Protein AF-A0A945KG79-F1 (afdb_monomer_lite)

Secondary structure (DSSP, 8-state):
----PPP-------------------S-B----S-SEE-TT---SBSBSSPPB-SSSS-SEEEESS-SSSSS-EEEESSTT---B-PBP-TT-GGGEETTEE--TTEEEEEEEEE-----TT-S-EEEEEEETTTEEEEEEEE-TT-SS-EEE-TTTS--EE-TT--TTS-EEEEEEEEE-SSS-EEEEE-

Foldseek 3Di:
DDDDDDDDDDPPPPPPPPPPDPDDDDQWDDDAADDWFQQFPDDDTDQFPDGKDQPPVSRQWIFDPPCQDPRHTDIDGPHPPGDIDTGGQCVVPVVQDDPRDGQDAQDKDKDKDKAAQAPDPPSFWDADFPADDVPGTQKGFARHGRDQFGFMDRPPPDDTDGDPPHGRNDIDMKMWMWHRHPPDIDIDIDD

pLDDT: mean 87.47, std 13.75, range [40.84, 98.12]

Sequence (191 aa):
MKNLTLPLTLLVLVGLTAPMSAQYSTLAAETFEYTAGPLGDHAGGTGWSSDWWSGVTLDDAVVASPGLDMVGNKATTNLEHVGSYRTLDTSAFPGLTVNDKYGKDNTTIWIAFDCVRESISDDFYGGLSLFEQWGGERLFIGSPYGQDWWGVDLSFVLTPTWVPNTDCGLQARLVVRIDFLPGDDRVRMWV

Radius of gyration: 23.44 Å; chains: 1; bounding box: 38×70×86 Å

Structure (mmCIF, N/CA/C/O backbone):
data_AF-A0A945KG79-F1
#
_entry.id   AF-A0A945KG79-F1
#
loop_
_atom_site.group_PDB
_atom_site.id
_atom_site.type_symbol
_atom_site.label_atom_id
_atom_site.label_alt_id
_atom_site.label_comp_id
_atom_site.label_asym_id
_atom_site.label_entity_id
_atom_site.label_seq_id
_atom_site.pdbx_PDB_ins_code
_atom_site.Cartn_x
_atom_site.Cartn_y
_atom_site.Cartn_z
_atom_site.occupancy
_atom_site.B_iso_or_equiv
_atom_site.auth_seq_id
_atom_site.auth_comp_id
_atom_site.auth_asym_id
_atom_site.auth_atom_id
_atom_site.pdbx_PDB_model_num
ATOM 1 N N . MET A 1 1 ? -6.555 -52.421 67.016 1.00 45.25 1 MET A N 1
ATOM 2 C CA . MET A 1 1 ? -6.911 -52.218 65.595 1.00 45.25 1 MET A CA 1
ATOM 3 C C . MET A 1 1 ? -6.610 -50.762 65.267 1.00 45.25 1 MET A C 1
ATOM 5 O O . MET A 1 1 ? -7.021 -49.905 66.034 1.00 45.25 1 MET A O 1
ATOM 9 N N . LYS A 1 2 ? -5.748 -50.501 64.274 1.00 40.84 2 LYS A N 1
ATOM 10 C CA . LYS A 1 2 ? -5.183 -49.172 63.973 1.00 40.84 2 LYS A CA 1
ATOM 11 C C . LYS A 1 2 ? -6.150 -48.391 63.073 1.00 40.84 2 LYS A C 1
ATOM 13 O O . LYS A 1 2 ? -6.525 -48.905 62.025 1.00 40.84 2 LYS A O 1
ATOM 18 N N . ASN A 1 3 ? -6.521 -47.176 63.477 1.00 47.59 3 ASN A N 1
ATOM 19 C CA . ASN A 1 3 ? -7.329 -46.264 62.667 1.00 47.59 3 ASN A CA 1
ATOM 20 C C . ASN A 1 3 ? -6.444 -45.643 61.580 1.00 47.59 3 ASN A C 1
ATOM 22 O O . ASN A 1 3 ? -5.450 -44.988 61.889 1.00 47.59 3 ASN A O 1
ATOM 26 N N . LEU A 1 4 ? -6.792 -45.899 60.321 1.00 49.00 4 LEU A N 1
ATOM 27 C CA . LEU A 1 4 ? -6.103 -45.381 59.146 1.00 49.00 4 LEU A CA 1
ATOM 28 C C . LEU A 1 4 ? -6.720 -44.021 58.780 1.00 49.00 4 LEU A C 1
ATOM 30 O O . LEU A 1 4 ? -7.870 -43.954 58.355 1.00 49.00 4 LEU A O 1
ATOM 34 N N . THR A 1 5 ? -5.978 -42.936 58.971 1.00 52.09 5 THR A N 1
ATOM 35 C CA . THR A 1 5 ? -6.326 -41.600 58.473 1.00 52.09 5 THR A CA 1
ATOM 36 C C . THR A 1 5 ? -5.924 -41.489 57.000 1.00 52.09 5 THR A C 1
ATOM 38 O O . THR A 1 5 ? -4.742 -41.578 56.673 1.00 52.09 5 THR A O 1
ATOM 41 N N . LEU A 1 6 ? -6.897 -41.308 56.099 1.00 45.88 6 LEU A N 1
ATOM 42 C CA . LEU A 1 6 ? -6.631 -40.961 54.698 1.00 45.88 6 LEU A CA 1
ATOM 43 C C . LEU A 1 6 ? -6.294 -39.463 54.580 1.00 45.88 6 LEU A C 1
ATOM 45 O O . LEU A 1 6 ? -7.074 -38.642 55.067 1.00 45.88 6 LEU A O 1
ATOM 49 N N . PRO A 1 7 ? -5.199 -39.073 53.904 1.00 59.09 7 PRO A N 1
ATOM 50 C CA . PRO A 1 7 ? -4.985 -37.687 53.518 1.00 59.09 7 PRO A CA 1
ATOM 51 C C . PRO A 1 7 ? -5.831 -37.343 52.282 1.00 59.09 7 PRO A C 1
ATOM 53 O O . PRO A 1 7 ? -5.828 -38.063 51.284 1.00 59.09 7 PRO A O 1
ATOM 56 N N . LEU A 1 8 ? -6.557 -36.227 52.361 1.00 52.78 8 LEU A N 1
ATOM 57 C CA . LEU A 1 8 ? -7.311 -35.635 51.260 1.00 52.78 8 LEU A CA 1
ATOM 58 C C . LEU A 1 8 ? -6.329 -34.896 50.338 1.00 52.78 8 LEU A C 1
ATOM 60 O O . LEU A 1 8 ? -5.866 -33.802 50.659 1.00 52.78 8 LEU A O 1
ATOM 64 N N . THR A 1 9 ? -5.964 -35.505 49.214 1.00 60.78 9 THR A N 1
ATOM 65 C CA . THR A 1 9 ? -5.105 -34.883 48.201 1.00 60.78 9 THR A CA 1
ATOM 66 C C . THR A 1 9 ? -5.902 -33.830 47.431 1.00 60.78 9 THR A C 1
ATOM 68 O O . THR A 1 9 ? -6.826 -34.151 46.686 1.00 60.78 9 THR A O 1
ATOM 71 N N . LEU A 1 10 ? -5.546 -32.558 47.616 1.00 56.38 10 LEU A N 1
ATOM 72 C CA . LEU A 1 10 ? -6.079 -31.432 46.853 1.00 56.38 10 LEU A CA 1
ATOM 73 C C . LEU A 1 10 ? -5.502 -31.484 45.428 1.00 56.38 10 LEU A C 1
ATOM 75 O O . LEU A 1 10 ? -4.323 -31.202 45.216 1.00 56.38 10 LEU A O 1
ATOM 79 N N . LEU A 1 11 ? -6.320 -31.879 44.452 1.00 57.78 11 LEU A N 1
ATOM 80 C CA . LEU A 1 11 ? -5.954 -31.855 43.037 1.00 57.78 11 LEU A CA 1
ATOM 81 C C . LEU A 1 11 ? -6.007 -30.396 42.551 1.00 57.78 11 LEU A C 1
ATOM 83 O O . LEU A 1 11 ? -7.084 -29.845 42.331 1.00 57.78 11 LEU A O 1
ATOM 87 N N . VAL A 1 12 ? -4.849 -29.746 42.421 1.00 60.03 12 VAL A N 1
ATOM 88 C CA . VAL A 1 12 ? -4.750 -28.428 41.782 1.00 60.03 12 VAL A CA 1
ATOM 89 C C . VAL A 1 12 ? -4.996 -28.624 40.287 1.00 60.03 12 VAL A C 1
ATOM 91 O O . VAL A 1 12 ? -4.126 -29.105 39.563 1.00 60.03 12 VAL A O 1
ATOM 94 N N . LEU A 1 13 ? -6.197 -28.272 39.824 1.00 56.94 13 LEU A N 1
ATOM 95 C CA . LEU A 1 13 ? -6.486 -28.111 38.402 1.00 56.94 13 LEU A CA 1
ATOM 96 C C . LEU A 1 13 ? -5.713 -26.874 37.920 1.00 56.94 13 LEU A C 1
ATOM 98 O O . LEU A 1 13 ? -6.195 -25.746 38.010 1.00 56.94 13 LEU A O 1
ATOM 102 N N . VAL A 1 14 ? -4.487 -27.069 37.436 1.00 61.34 14 VAL A N 1
ATOM 103 C CA . VAL A 1 14 ? -3.828 -26.063 36.601 1.00 61.34 14 VAL A CA 1
ATOM 104 C C . VAL A 1 14 ? -4.597 -26.067 35.287 1.00 61.34 14 VAL A C 1
ATOM 106 O O . VAL A 1 14 ? -4.360 -26.899 34.414 1.00 61.34 14 VAL A O 1
ATOM 109 N N . GLY A 1 15 ? -5.604 -25.198 35.193 1.00 55.44 15 GLY A N 1
ATOM 110 C CA . GLY A 1 15 ? -6.301 -24.937 33.947 1.00 55.44 15 GLY A CA 1
ATOM 111 C C . GLY A 1 15 ? -5.274 -24.472 32.925 1.00 55.44 15 GLY A C 1
ATOM 112 O O . GLY A 1 15 ? -4.778 -23.353 33.009 1.00 55.44 15 GLY A O 1
ATOM 113 N N . LEU A 1 16 ? -4.933 -25.352 31.987 1.00 55.16 16 LEU A N 1
ATOM 114 C CA . LEU A 1 16 ? -4.232 -25.006 30.761 1.00 55.16 16 LEU A CA 1
ATOM 115 C C . LEU A 1 16 ? -5.157 -24.069 29.977 1.00 55.16 16 LEU A C 1
ATOM 117 O O . LEU A 1 16 ? -5.934 -24.514 29.136 1.00 55.16 16 LEU A O 1
ATOM 121 N N . THR A 1 17 ? -5.129 -22.769 30.277 1.00 59.56 17 THR A N 1
ATOM 122 C CA . THR A 1 17 ? -5.672 -21.776 29.355 1.00 59.56 17 THR A CA 1
ATOM 123 C C . THR A 1 17 ? -4.760 -21.814 28.145 1.00 59.56 17 THR A C 1
ATOM 125 O O . THR A 1 17 ? -3.664 -21.251 28.168 1.00 59.56 17 THR A O 1
ATOM 128 N N . ALA A 1 18 ? -5.174 -22.560 27.119 1.00 59.09 18 ALA A N 1
ATOM 129 C CA . ALA A 1 18 ? -4.536 -22.497 25.818 1.00 59.09 18 ALA A CA 1
ATOM 130 C C . ALA A 1 18 ? -4.429 -21.011 25.446 1.00 59.09 18 ALA A C 1
ATOM 132 O O . ALA A 1 18 ? -5.425 -20.293 25.593 1.00 59.09 18 ALA A O 1
ATOM 133 N N . PRO A 1 19 ? -3.246 -20.519 25.041 1.00 58.28 19 PRO A N 1
ATOM 134 C CA . PRO A 1 19 ? -3.143 -19.153 24.573 1.00 58.28 19 PRO A CA 1
ATOM 135 C C . PRO A 1 19 ? -4.130 -19.020 23.419 1.00 58.28 19 PRO A C 1
ATOM 137 O O . PRO A 1 19 ? -4.042 -19.748 22.429 1.00 58.28 19 PRO A O 1
ATOM 140 N N . MET A 1 20 ? -5.117 -18.142 23.585 1.00 57.81 20 MET A N 1
ATOM 141 C CA . MET A 1 20 ? -5.992 -17.751 22.496 1.00 57.81 20 MET A CA 1
ATOM 142 C C . MET A 1 20 ? -5.071 -17.151 21.437 1.00 57.81 20 MET A C 1
ATOM 144 O O . MET A 1 20 ? -4.549 -16.051 21.617 1.00 57.81 20 MET A O 1
ATOM 148 N N . SER A 1 21 ? -4.777 -17.924 20.390 1.00 62.16 21 SER A N 1
ATOM 149 C CA . SER A 1 21 ? -4.050 -17.404 19.241 1.00 62.16 21 SER A CA 1
ATOM 150 C C . SER A 1 21 ? -4.869 -16.235 18.715 1.00 62.16 21 SER A C 1
ATOM 152 O O . SER A 1 21 ? -6.082 -16.367 18.529 1.00 62.16 21 SER A O 1
ATOM 154 N N . ALA A 1 22 ? 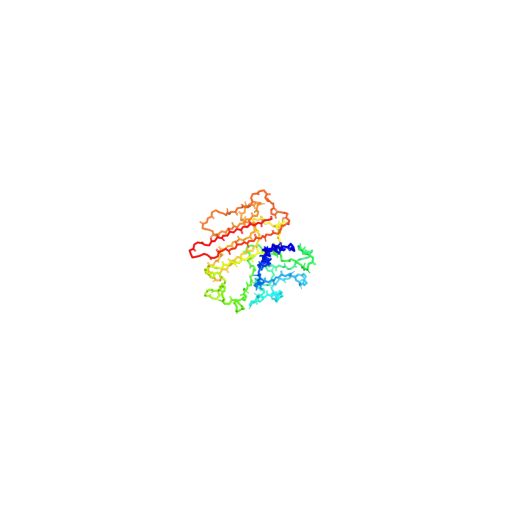-4.238 -15.074 18.568 1.00 63.66 22 ALA A N 1
ATOM 155 C CA . ALA A 1 22 ? -4.899 -13.927 17.979 1.00 63.66 22 ALA A CA 1
ATOM 156 C C . ALA A 1 22 ? -5.340 -14.325 16.565 1.00 63.66 22 ALA A C 1
ATOM 158 O O . ALA A 1 22 ? -4.507 -14.548 15.688 1.00 63.66 22 ALA A O 1
ATOM 159 N N . GLN A 1 23 ? -6.649 -14.465 16.363 1.00 78.81 23 GLN A N 1
ATOM 160 C CA . GLN A 1 23 ? -7.198 -14.688 15.036 1.00 78.81 23 GLN A CA 1
ATOM 161 C C . GLN A 1 23 ? -7.120 -13.366 14.281 1.00 78.81 23 GLN A C 1
ATOM 163 O O . GLN A 1 23 ? -7.719 -12.373 14.690 1.00 78.81 23 GLN A O 1
ATOM 168 N N . TYR A 1 24 ? -6.358 -13.355 13.195 1.00 85.00 24 TYR A N 1
ATOM 169 C CA . TYR A 1 24 ? -6.380 -12.278 12.217 1.00 85.00 24 TYR A CA 1
ATOM 170 C C . TYR A 1 24 ? -7.153 -12.747 10.986 1.00 85.00 24 TYR A C 1
ATOM 172 O O . TYR A 1 24 ? -7.197 -13.936 10.672 1.00 85.00 24 TYR A O 1
ATOM 180 N N . SER A 1 25 ? -7.791 -11.804 10.304 1.00 91.75 25 SER A N 1
ATOM 181 C CA . SER A 1 25 ? -8.417 -12.029 9.003 1.00 91.75 25 SER A CA 1
ATOM 182 C C . SER A 1 25 ? -7.708 -11.161 7.978 1.00 91.75 25 SER A C 1
ATOM 184 O O . SER A 1 25 ? -7.452 -9.986 8.236 1.00 91.75 25 SER A O 1
ATOM 186 N N . THR A 1 26 ? -7.373 -11.742 6.830 1.00 95.31 26 THR A N 1
ATOM 187 C CA . THR A 1 26 ? -6.789 -10.996 5.716 1.00 95.31 26 THR A CA 1
ATOM 188 C C . THR A 1 26 ? -7.877 -10.144 5.078 1.00 95.31 26 THR A C 1
ATOM 190 O O . THR A 1 26 ? -8.853 -10.687 4.567 1.00 95.31 26 THR A O 1
ATOM 193 N N . LEU A 1 27 ? -7.707 -8.820 5.121 1.00 96.50 27 LEU A N 1
ATOM 194 C CA . LEU A 1 27 ? -8.627 -7.886 4.465 1.00 96.50 27 LEU A CA 1
ATOM 195 C C . LEU A 1 27 ? -8.425 -7.911 2.956 1.00 96.50 27 LEU A C 1
ATOM 197 O O . LEU A 1 27 ? -9.385 -8.036 2.206 1.00 96.50 27 LEU A O 1
ATOM 201 N N . ALA A 1 28 ? -7.163 -7.833 2.537 1.00 97.19 28 ALA A N 1
ATOM 202 C CA . ALA A 1 28 ? -6.764 -7.937 1.151 1.00 97.19 28 ALA A CA 1
ATOM 203 C C . ALA A 1 28 ? -5.323 -8.440 1.024 1.00 97.19 28 ALA A C 1
ATOM 205 O O . ALA A 1 28 ? -4.532 -8.339 1.965 1.00 97.19 28 ALA A O 1
ATOM 206 N N . ALA A 1 29 ? -4.996 -8.987 -0.141 1.00 97.06 29 ALA A N 1
ATOM 207 C CA . ALA A 1 29 ? -3.669 -9.484 -0.477 1.00 97.06 29 ALA A CA 1
ATOM 208 C C . ALA A 1 29 ? -3.405 -9.319 -1.974 1.00 97.06 29 ALA A C 1
ATOM 210 O O . ALA A 1 29 ? -4.330 -9.379 -2.784 1.00 97.06 29 ALA A O 1
ATOM 211 N N . GLU A 1 30 ? -2.141 -9.12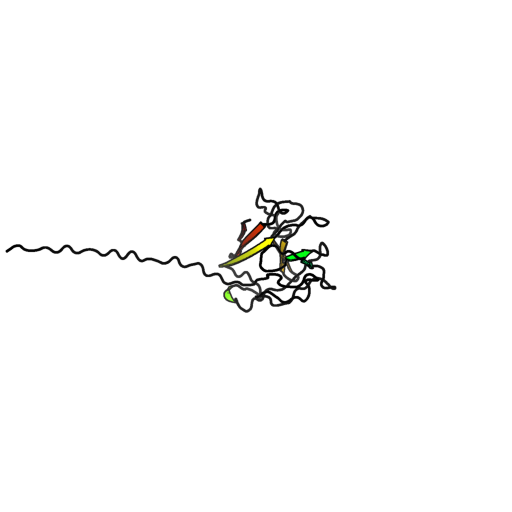3 -2.328 1.00 97.19 30 GLU A N 1
ATOM 212 C CA . GLU A 1 30 ? -1.650 -9.076 -3.701 1.00 97.19 30 GLU A CA 1
ATOM 213 C C . GLU A 1 30 ? -0.252 -9.655 -3.746 1.00 97.19 30 GLU A C 1
ATOM 215 O O . GLU A 1 30 ? 0.591 -9.328 -2.912 1.00 97.19 30 GLU A O 1
ATOM 220 N N . THR A 1 31 ? -0.057 -10.527 -4.719 1.00 95.81 31 THR A N 1
ATOM 221 C CA . THR A 1 31 ? 1.160 -11.306 -4.932 1.00 95.81 31 THR A CA 1
ATOM 222 C C . THR A 1 31 ? 1.790 -10.990 -6.283 1.00 95.81 31 THR A C 1
ATOM 224 O O . THR A 1 31 ? 2.889 -11.447 -6.561 1.00 95.81 31 THR A O 1
ATOM 227 N N . PHE A 1 32 ? 1.119 -10.196 -7.126 1.00 97.25 32 PHE A N 1
ATOM 228 C CA . PHE A 1 32 ? 1.538 -9.843 -8.479 1.00 97.25 32 PHE A CA 1
ATOM 229 C C . PHE A 1 32 ? 1.869 -11.076 -9.330 1.00 97.25 32 PHE A C 1
ATOM 231 O O . PHE A 1 32 ? 2.842 -11.093 -10.084 1.00 97.25 32 PHE A O 1
ATOM 238 N N . GLU A 1 33 ? 1.047 -12.124 -9.231 1.00 96.81 33 GLU A N 1
ATOM 239 C CA . GLU A 1 33 ? 1.120 -13.339 -10.058 1.00 96.81 33 GLU A CA 1
ATOM 240 C C . GLU A 1 33 ? 0.607 -13.083 -11.491 1.00 96.81 33 GLU A C 1
ATOM 242 O O . GLU A 1 33 ? -0.266 -13.772 -12.020 1.00 96.81 33 GLU A O 1
ATOM 247 N N . TYR A 1 34 ? 1.164 -12.057 -12.130 1.00 96.69 34 TYR A N 1
ATOM 248 C CA . TYR A 1 34 ? 0.893 -11.655 -13.505 1.00 96.69 34 TYR A CA 1
ATOM 249 C C . TYR A 1 34 ? 2.143 -11.837 -14.364 1.00 96.69 34 TYR A C 1
ATOM 251 O O . TYR A 1 34 ? 3.263 -11.945 -13.862 1.00 96.69 34 TYR A O 1
ATOM 259 N N . THR A 1 35 ? 1.969 -11.830 -15.684 1.00 95.88 35 THR A N 1
ATOM 260 C CA . THR A 1 35 ? 3.113 -11.700 -16.600 1.00 95.88 35 THR A CA 1
ATOM 261 C C . THR A 1 35 ? 3.700 -10.291 -16.484 1.00 95.88 35 THR A C 1
ATOM 263 O O . THR A 1 35 ? 2.966 -9.346 -16.215 1.00 95.88 35 THR A O 1
ATOM 266 N N . ALA A 1 36 ? 5.012 -10.142 -16.685 1.00 97.00 36 ALA A N 1
ATOM 267 C CA . ALA A 1 36 ? 5.645 -8.825 -16.704 1.00 97.00 36 ALA A CA 1
ATOM 268 C C . ALA A 1 36 ? 5.061 -7.936 -17.821 1.00 97.00 36 ALA A C 1
ATOM 270 O O . ALA A 1 36 ? 4.839 -8.413 -18.937 1.00 97.00 36 ALA A O 1
ATOM 271 N N . GLY A 1 37 ? 4.831 -6.656 -17.526 1.00 97.50 37 GLY A N 1
ATOM 272 C CA . GLY A 1 37 ? 4.122 -5.726 -18.411 1.00 97.50 37 GLY A CA 1
ATOM 273 C C . GLY A 1 37 ? 3.344 -4.653 -17.639 1.00 97.50 37 GLY A C 1
ATOM 274 O O . GLY A 1 37 ? 3.568 -4.505 -16.440 1.00 97.50 37 GLY A O 1
ATOM 275 N N . PRO A 1 38 ? 2.451 -3.895 -18.299 1.00 97.88 38 PRO A N 1
ATOM 276 C CA . PRO A 1 38 ? 1.589 -2.903 -17.645 1.00 97.88 38 PRO A CA 1
ATOM 277 C C . PRO A 1 38 ? 0.809 -3.492 -16.464 1.00 97.88 38 PRO A C 1
ATOM 279 O O . PRO A 1 38 ? 0.329 -4.619 -16.554 1.00 97.88 38 PRO A O 1
ATOM 282 N N . LEU A 1 39 ? 0.690 -2.750 -15.357 1.00 98.12 39 LEU A N 1
ATOM 283 C CA . LEU A 1 39 ? -0.065 -3.201 -14.180 1.00 98.12 39 LEU A CA 1
ATOM 284 C C . LEU A 1 39 ? -1.577 -2.965 -14.317 1.00 98.12 39 LEU A C 1
ATOM 286 O O . LEU A 1 39 ? -2.358 -3.672 -13.684 1.00 98.12 39 LEU A O 1
ATOM 290 N N . GLY A 1 40 ? -2.003 -1.970 -15.098 1.00 98.06 40 GLY A N 1
ATOM 291 C CA . GLY A 1 40 ? -3.416 -1.611 -15.199 1.00 98.06 40 GLY A CA 1
ATOM 292 C C . GLY A 1 40 ? -4.289 -2.742 -15.754 1.00 98.06 40 GLY A C 1
ATOM 293 O O . GLY A 1 40 ? -3.815 -3.605 -16.490 1.00 98.06 40 GLY A O 1
ATOM 294 N N . ASP A 1 41 ? -5.564 -2.736 -15.363 1.00 97.25 41 ASP A N 1
ATOM 295 C CA . ASP A 1 41 ? -6.586 -3.756 -15.660 1.00 97.25 41 ASP A CA 1
ATOM 296 C C . ASP A 1 41 ? -6.311 -5.158 -15.073 1.00 97.25 41 ASP A C 1
ATOM 298 O O . ASP A 1 41 ? -7.089 -6.093 -15.273 1.00 97.25 41 ASP A O 1
ATOM 302 N N . HIS A 1 42 ? -5.237 -5.341 -14.298 1.00 98.12 42 HIS A N 1
ATOM 303 C CA . HIS A 1 42 ? -5.025 -6.584 -13.562 1.00 98.12 42 HIS A CA 1
ATOM 304 C C . HIS A 1 42 ? -5.867 -6.639 -12.275 1.00 98.12 42 HIS A C 1
ATOM 306 O O . HIS A 1 42 ? -5.889 -5.700 -11.477 1.00 98.12 42 HIS A O 1
ATOM 312 N N . ALA A 1 43 ? -6.528 -7.784 -12.069 1.00 96.69 43 ALA A N 1
ATOM 313 C CA . ALA A 1 43 ? -7.548 -8.016 -11.036 1.00 96.69 43 ALA A CA 1
ATOM 314 C C . ALA A 1 43 ? -7.227 -9.193 -10.089 1.00 96.69 43 ALA A C 1
ATOM 316 O O . ALA A 1 43 ? -8.123 -9.815 -9.519 1.00 96.69 43 ALA A O 1
ATOM 317 N N . GLY A 1 44 ? -5.961 -9.591 -9.994 1.00 95.62 44 GLY A N 1
ATOM 318 C CA . GLY A 1 44 ? -5.530 -10.677 -9.114 1.00 95.62 44 GLY A CA 1
ATOM 319 C C . GLY A 1 44 ? -5.499 -10.283 -7.636 1.00 95.62 44 GLY A C 1
ATOM 320 O O . GLY A 1 44 ? -5.962 -9.219 -7.216 1.00 95.62 44 GLY A O 1
ATOM 321 N N . GLY A 1 45 ? -4.965 -11.189 -6.819 1.00 95.88 45 GLY A N 1
ATOM 322 C CA . GLY A 1 45 ? -5.059 -11.075 -5.370 1.00 95.88 45 GLY A CA 1
ATOM 323 C C . GLY A 1 45 ? -6.489 -11.288 -4.854 1.00 95.88 45 GLY A C 1
ATOM 324 O O . GLY A 1 45 ? -7.331 -11.907 -5.504 1.00 95.88 45 GLY A O 1
ATOM 325 N N . THR A 1 46 ? -6.762 -10.810 -3.641 1.00 97.44 46 THR A N 1
ATOM 326 C CA . THR A 1 46 ? -8.070 -10.946 -2.972 1.00 97.44 46 THR A CA 1
ATOM 327 C C . THR A 1 46 ? -8.392 -9.703 -2.157 1.00 97.44 46 THR A C 1
ATOM 329 O O . THR A 1 46 ? -7.464 -9.083 -1.644 1.00 97.44 46 THR A O 1
ATOM 332 N N . GLY A 1 47 ? -9.678 -9.400 -1.945 1.00 96.94 47 GLY A N 1
ATOM 333 C CA . GLY A 1 47 ? -10.111 -8.303 -1.065 1.00 96.94 47 GLY A CA 1
ATOM 334 C C . GLY A 1 47 ? -10.103 -6.919 -1.719 1.00 96.94 47 GLY A C 1
ATOM 335 O O . GLY A 1 47 ? -10.013 -5.905 -1.028 1.00 96.94 47 GLY A O 1
ATOM 336 N N . TRP A 1 48 ? -10.188 -6.876 -3.048 1.00 97.06 48 TRP A N 1
ATOM 337 C CA . TRP A 1 48 ? -10.221 -5.656 -3.853 1.00 97.06 48 TRP A CA 1
ATOM 338 C C . TRP A 1 48 ? -11.587 -5.512 -4.520 1.00 97.06 48 TRP A C 1
ATOM 340 O O . TRP A 1 48 ? -12.184 -6.503 -4.937 1.00 97.06 48 TRP A O 1
ATOM 350 N N . SER A 1 49 ? -12.085 -4.282 -4.603 1.00 95.56 49 SER A N 1
ATOM 351 C CA . SER A 1 49 ? -13.363 -3.947 -5.245 1.00 95.56 49 SER A CA 1
ATOM 352 C C . SER A 1 49 ? -13.194 -3.412 -6.668 1.00 95.56 49 SER A C 1
ATOM 354 O O . SER A 1 49 ? -14.185 -3.196 -7.366 1.00 95.56 49 SER A O 1
ATOM 356 N N . SER A 1 50 ? -11.950 -3.207 -7.103 1.00 94.81 50 SER A N 1
ATOM 357 C CA . SER A 1 50 ? -11.597 -2.757 -8.444 1.00 94.81 50 SER A CA 1
ATOM 358 C C . SER A 1 50 ? -10.294 -3.396 -8.913 1.00 94.81 50 SER A C 1
ATOM 360 O O . SER A 1 50 ? -9.432 -3.742 -8.100 1.00 94.81 50 SER A O 1
ATOM 362 N N . ASP A 1 51 ? -10.127 -3.437 -10.229 1.00 97.12 51 ASP A N 1
ATOM 363 C CA . ASP A 1 51 ? -8.850 -3.719 -10.878 1.00 97.12 51 ASP A CA 1
ATOM 364 C C . ASP A 1 51 ? -7.855 -2.580 -10.593 1.00 97.12 51 ASP A C 1
ATOM 366 O O . ASP A 1 51 ? -8.221 -1.508 -10.082 1.00 97.12 51 ASP A O 1
ATOM 370 N N . TRP A 1 52 ? -6.583 -2.807 -10.918 1.00 97.69 52 TRP A N 1
ATOM 371 C CA . TRP A 1 52 ? -5.572 -1.758 -10.878 1.00 97.69 52 TRP A CA 1
ATOM 372 C C . TRP A 1 52 ? -5.854 -0.673 -11.919 1.00 97.69 52 TRP A C 1
ATOM 374 O O . TRP A 1 52 ? -5.934 -0.935 -13.117 1.00 97.69 52 TRP A O 1
ATOM 384 N N . TRP A 1 53 ? -5.914 0.572 -11.460 1.00 96.50 53 TRP A N 1
ATOM 385 C CA . TRP A 1 53 ? -5.755 1.744 -12.306 1.00 96.50 53 TRP A CA 1
ATOM 386 C C . TRP A 1 53 ? -4.290 2.179 -12.296 1.00 96.50 53 TRP A C 1
ATOM 388 O O . TRP A 1 53 ? -3.687 2.314 -11.230 1.00 96.50 53 TRP A O 1
ATOM 398 N N . SER A 1 54 ? -3.729 2.409 -13.480 1.00 96.75 54 SER A N 1
ATOM 399 C CA . SER A 1 54 ? -2.302 2.676 -13.686 1.00 96.75 54 SER A CA 1
ATOM 400 C C . SER A 1 54 ? -2.126 3.705 -14.808 1.00 96.75 54 SER A C 1
ATOM 402 O O . SER A 1 54 ? -1.510 3.444 -15.836 1.00 96.75 54 SER A O 1
ATOM 404 N N . GLY A 1 55 ? -2.777 4.859 -14.665 1.00 94.62 55 GLY A N 1
ATOM 405 C CA . GLY A 1 55 ? -2.773 5.897 -15.695 1.00 94.62 55 GLY A CA 1
ATOM 406 C C . GLY A 1 55 ? -3.703 5.627 -16.874 1.00 94.62 55 GLY A C 1
ATOM 407 O O . GLY A 1 55 ? -4.441 4.644 -16.930 1.00 94.62 55 GLY A O 1
ATOM 408 N N . VAL A 1 56 ? -3.682 6.545 -17.844 1.00 94.25 56 VAL A N 1
ATOM 409 C CA . VAL A 1 56 ? -4.535 6.481 -19.050 1.00 94.25 56 VAL A CA 1
ATOM 410 C C . VAL A 1 56 ? -4.104 5.351 -19.987 1.00 94.25 56 VAL A C 1
ATOM 412 O O . VAL A 1 56 ? -4.941 4.754 -20.660 1.00 94.25 56 VAL A O 1
ATOM 415 N N . THR A 1 57 ? -2.804 5.070 -20.037 1.00 95.44 57 THR A N 1
ATOM 416 C CA . THR A 1 57 ? -2.187 4.020 -20.860 1.00 95.44 57 THR A CA 1
ATOM 417 C C . THR A 1 57 ? -1.994 2.705 -20.110 1.00 95.44 57 THR A C 1
ATOM 419 O O . THR A 1 57 ? -1.513 1.746 -20.709 1.00 95.44 57 THR A O 1
ATOM 422 N N . LEU A 1 58 ? -2.443 2.638 -18.848 1.00 96.62 58 LEU A N 1
ATOM 423 C CA . LEU A 1 58 ? -2.400 1.462 -17.969 1.00 96.62 58 LEU A CA 1
ATOM 424 C C . LEU A 1 58 ? -0.988 1.038 -17.526 1.00 96.62 58 LEU A C 1
ATOM 426 O O . LEU A 1 58 ? -0.827 0.003 -16.875 1.00 96.62 58 LEU A O 1
ATOM 430 N N . ASP A 1 59 ? 0.033 1.833 -17.833 1.00 96.56 59 ASP A N 1
ATOM 431 C CA . ASP A 1 59 ? 1.440 1.523 -17.614 1.00 96.56 59 ASP A CA 1
ATOM 432 C C . ASP A 1 59 ? 2.176 2.546 -16.740 1.00 96.56 59 ASP A C 1
ATOM 434 O O . ASP A 1 59 ? 3.397 2.559 -16.772 1.00 96.56 59 ASP A O 1
ATOM 438 N N . ASP A 1 60 ? 1.498 3.366 -15.931 1.00 95.31 60 ASP A N 1
ATOM 439 C CA . ASP A 1 60 ? 2.176 4.228 -14.942 1.00 95.31 60 ASP A CA 1
ATOM 440 C C . ASP A 1 60 ? 3.024 3.383 -13.963 1.00 95.31 60 ASP A C 1
ATOM 442 O O . ASP A 1 60 ? 4.188 3.688 -13.683 1.00 95.31 60 ASP A O 1
ATOM 446 N N . ALA A 1 61 ? 2.463 2.259 -13.510 1.00 95.06 61 ALA A N 1
ATOM 447 C CA . ALA A 1 61 ? 3.162 1.144 -12.886 1.00 95.06 61 ALA A CA 1
ATOM 448 C C . ALA A 1 61 ? 3.164 -0.100 -13.788 1.00 95.06 61 ALA A C 1
ATOM 450 O O . ALA A 1 61 ? 2.268 -0.331 -14.609 1.00 95.06 61 ALA A O 1
ATOM 451 N N . VAL A 1 62 ? 4.173 -0.943 -13.586 1.00 96.19 62 VAL A N 1
ATOM 452 C CA . VAL A 1 62 ? 4.382 -2.194 -14.320 1.00 96.19 62 VAL A CA 1
ATOM 453 C C . VAL A 1 62 ? 4.667 -3.350 -13.369 1.00 96.19 62 VAL A C 1
ATOM 455 O O . VAL A 1 62 ? 5.223 -3.181 -12.284 1.00 96.19 62 VAL A O 1
ATOM 458 N N . VAL A 1 63 ? 4.313 -4.551 -13.804 1.00 97.69 63 VAL A N 1
ATOM 459 C CA . VAL A 1 63 ? 4.734 -5.812 -13.205 1.00 97.69 63 VAL A CA 1
ATOM 460 C C . VAL A 1 63 ? 6.134 -6.152 -13.721 1.00 97.69 63 VAL A C 1
ATOM 462 O O . VAL A 1 63 ? 6.345 -6.261 -14.930 1.00 97.69 63 VAL A O 1
ATOM 465 N N . ALA A 1 64 ? 7.090 -6.354 -12.816 1.00 95.31 64 ALA A N 1
ATOM 466 C CA . ALA A 1 64 ? 8.486 -6.657 -13.128 1.00 95.31 64 ALA A CA 1
ATOM 467 C C . ALA A 1 64 ? 8.961 -7.961 -12.469 1.00 95.31 64 ALA A C 1
ATOM 469 O O . ALA A 1 64 ? 8.504 -8.335 -11.391 1.00 95.31 64 ALA A O 1
ATOM 470 N N . SER A 1 65 ? 9.910 -8.637 -13.120 1.00 93.69 65 SER A N 1
ATOM 471 C CA . SER A 1 65 ? 10.519 -9.891 -12.663 1.00 93.69 65 SER A CA 1
ATOM 472 C C . SER A 1 65 ? 12.041 -9.720 -12.502 1.00 93.69 65 SER A C 1
ATOM 474 O O . SER A 1 65 ? 12.639 -9.023 -13.326 1.00 93.69 65 SER A O 1
ATOM 476 N N . PRO A 1 66 ? 12.698 -10.357 -11.512 1.00 93.44 66 PRO A N 1
ATOM 477 C CA . PRO A 1 66 ? 12.098 -11.181 -10.461 1.00 93.44 66 PRO A CA 1
ATOM 478 C C . PRO A 1 66 ? 11.289 -10.347 -9.455 1.00 93.44 66 PRO A C 1
ATOM 480 O O . PRO A 1 66 ? 11.508 -9.141 -9.311 1.00 93.44 66 PRO A O 1
ATOM 483 N N . GLY A 1 67 ? 10.345 -11.000 -8.772 1.00 94.31 67 GLY A N 1
ATOM 484 C CA . GLY A 1 67 ? 9.635 -10.409 -7.641 1.00 94.31 67 GLY A CA 1
ATOM 485 C C . GLY A 1 67 ? 10.523 -10.230 -6.409 1.00 94.31 67 GLY A C 1
ATOM 486 O O . GLY A 1 67 ? 11.721 -10.515 -6.431 1.00 94.31 67 GLY A O 1
ATOM 487 N N . LEU A 1 68 ? 9.917 -9.739 -5.327 1.00 93.81 68 LEU A N 1
ATOM 488 C CA . LEU A 1 68 ? 10.589 -9.558 -4.034 1.00 93.81 68 LEU A CA 1
ATOM 489 C C . LEU A 1 68 ? 10.437 -10.787 -3.121 1.00 93.81 68 LEU A C 1
ATOM 491 O O . LEU A 1 68 ? 11.176 -10.931 -2.150 1.00 93.81 68 LEU A O 1
ATOM 495 N N . ASP A 1 69 ? 9.514 -11.692 -3.436 1.00 88.69 69 ASP A N 1
ATOM 496 C CA . ASP A 1 69 ? 9.304 -12.946 -2.719 1.00 88.69 69 ASP A CA 1
ATOM 497 C C . ASP A 1 69 ? 9.360 -14.158 -3.668 1.00 88.69 69 ASP A C 1
ATOM 499 O O . ASP A 1 69 ? 9.771 -14.058 -4.825 1.00 88.69 69 ASP A O 1
ATOM 503 N N . MET A 1 70 ? 9.021 -15.343 -3.151 1.00 88.69 70 MET A N 1
ATOM 504 C CA . MET A 1 70 ? 8.997 -16.582 -3.941 1.00 88.69 70 MET A CA 1
ATOM 505 C C . MET A 1 70 ? 7.626 -16.884 -4.570 1.00 88.69 70 MET A C 1
ATOM 507 O O . MET A 1 70 ? 7.438 -17.997 -5.062 1.00 88.69 70 MET A O 1
ATOM 511 N N . VAL A 1 71 ? 6.653 -15.974 -4.483 1.00 92.25 71 VAL A N 1
ATOM 512 C CA . VAL A 1 71 ? 5.268 -16.227 -4.900 1.00 92.25 71 VAL A CA 1
ATOM 513 C C . VAL A 1 71 ? 5.012 -15.648 -6.282 1.00 92.25 71 VAL A C 1
ATOM 515 O O . VAL A 1 71 ? 4.689 -16.401 -7.198 1.00 92.25 71 VAL A O 1
ATOM 518 N N . GLY A 1 72 ? 5.188 -14.340 -6.454 1.00 94.12 72 GLY A N 1
ATOM 519 C CA . GLY A 1 72 ? 4.911 -13.678 -7.726 1.00 94.12 72 GLY A CA 1
ATOM 520 C C . GLY A 1 72 ? 5.975 -12.669 -8.130 1.00 94.12 72 GLY A C 1
ATOM 521 O O . GLY A 1 72 ? 7.118 -12.710 -7.677 1.00 94.12 72 GLY A O 1
ATOM 522 N N . ASN A 1 73 ? 5.611 -11.802 -9.071 1.00 97.06 73 ASN A N 1
ATOM 523 C CA . ASN A 1 73 ? 6.465 -10.711 -9.524 1.00 97.06 73 ASN A CA 1
ATOM 524 C C . ASN A 1 73 ? 6.374 -9.533 -8.530 1.00 97.06 73 ASN A C 1
ATOM 526 O O . ASN A 1 73 ? 6.001 -9.700 -7.371 1.00 97.06 73 ASN A O 1
ATOM 530 N N . LYS A 1 74 ? 6.752 -8.325 -8.944 1.00 95.62 74 LYS A N 1
ATOM 531 C CA . LYS A 1 74 ? 6.557 -7.103 -8.148 1.00 95.62 74 LYS A CA 1
ATOM 532 C C . LYS A 1 74 ? 5.894 -6.018 -8.982 1.00 95.62 74 LYS A C 1
ATOM 534 O O . LYS A 1 74 ? 6.084 -5.995 -10.195 1.00 95.62 74 LYS A O 1
ATOM 539 N N . ALA A 1 75 ? 5.189 -5.095 -8.337 1.00 95.06 75 ALA A N 1
ATOM 540 C CA . ALA A 1 75 ? 4.918 -3.796 -8.941 1.00 95.06 75 ALA A CA 1
ATOM 541 C C . ALA A 1 75 ? 6.162 -2.905 -8.832 1.00 95.06 75 ALA A C 1
ATOM 543 O O . ALA A 1 75 ? 6.819 -2.875 -7.792 1.00 95.06 75 ALA A O 1
ATOM 544 N N . THR A 1 76 ? 6.470 -2.178 -9.899 1.00 92.56 76 THR A N 1
ATOM 545 C CA . THR A 1 76 ? 7.463 -1.101 -9.909 1.00 92.56 76 THR A CA 1
ATOM 546 C C . THR A 1 76 ? 6.962 0.059 -10.767 1.00 92.56 76 THR A C 1
ATOM 548 O O . THR A 1 76 ? 5.974 -0.064 -11.498 1.00 92.56 76 THR A O 1
ATOM 551 N N . THR A 1 77 ? 7.627 1.196 -10.646 1.00 90.19 77 THR A N 1
ATOM 552 C CA . THR A 1 77 ? 7.267 2.442 -11.316 1.00 90.19 77 THR A CA 1
ATOM 553 C C . THR A 1 77 ? 7.802 2.446 -12.747 1.00 90.19 77 THR A C 1
ATOM 555 O O . THR A 1 77 ? 8.970 2.137 -12.972 1.00 90.19 77 THR A O 1
ATOM 558 N N . ASN A 1 78 ? 6.966 2.815 -13.717 1.00 91.94 78 ASN A N 1
ATOM 559 C CA . ASN A 1 78 ? 7.394 3.095 -15.092 1.00 91.94 78 ASN A CA 1
ATOM 560 C C . ASN A 1 78 ? 7.373 4.603 -15.386 1.00 91.94 78 ASN A C 1
ATOM 562 O O . ASN A 1 78 ? 8.251 5.097 -16.090 1.00 91.94 78 ASN A O 1
ATOM 566 N N . LEU A 1 79 ? 6.431 5.343 -14.792 1.00 89.81 79 LEU A N 1
ATOM 567 C CA . LEU A 1 79 ? 6.376 6.803 -14.829 1.00 89.81 79 LEU A CA 1
ATOM 568 C C . LEU A 1 79 ? 6.398 7.386 -13.409 1.00 89.81 79 LEU A C 1
ATOM 570 O O . LEU A 1 79 ? 5.687 6.931 -12.518 1.00 89.81 79 LEU A O 1
ATOM 574 N N . GLU A 1 80 ? 7.215 8.412 -13.189 1.00 85.06 80 GLU A N 1
ATOM 575 C CA . GLU A 1 80 ? 7.385 9.037 -11.873 1.00 85.06 80 GLU A CA 1
ATOM 576 C C . GLU A 1 80 ? 6.261 10.016 -11.543 1.00 85.06 80 GLU A C 1
ATOM 578 O O . GLU A 1 80 ? 5.641 10.608 -12.427 1.00 85.06 80 GLU A O 1
ATOM 583 N N . HIS A 1 81 ? 6.018 10.218 -10.245 1.00 84.38 81 HIS A N 1
ATOM 584 C CA . HIS A 1 81 ? 4.994 11.139 -9.732 1.00 84.38 81 HIS A CA 1
ATOM 585 C C . HIS A 1 81 ? 3.563 10.862 -10.199 1.00 84.38 81 HIS A C 1
ATOM 587 O O . HIS A 1 81 ? 2.670 11.688 -9.990 1.00 84.38 81 HIS A O 1
ATOM 593 N N . VAL A 1 82 ? 3.325 9.682 -10.763 1.00 85.94 82 VAL A N 1
ATOM 594 C CA . VAL A 1 82 ? 2.000 9.191 -11.113 1.00 85.94 82 VAL A CA 1
ATOM 595 C C . VAL A 1 82 ? 1.683 7.979 -10.244 1.00 85.94 82 VAL A C 1
ATOM 597 O O . VAL A 1 82 ? 2.437 7.012 -10.163 1.00 85.94 82 VAL A O 1
ATOM 600 N N . GLY A 1 83 ? 0.606 8.081 -9.468 1.00 85.88 83 GLY A N 1
ATOM 601 C CA . GLY A 1 83 ? 0.186 7.004 -8.580 1.00 85.88 83 GLY A CA 1
ATOM 602 C C . GLY A 1 83 ? -0.593 5.943 -9.346 1.00 85.88 83 GLY A C 1
ATOM 603 O O . GLY A 1 83 ? -1.382 6.268 -10.223 1.00 85.88 83 GLY A O 1
ATOM 604 N N . SER A 1 84 ? -0.416 4.679 -8.976 1.00 94.50 84 SER A N 1
ATOM 605 C CA . SER A 1 84 ? -1.307 3.592 -9.389 1.00 94.50 84 SER A CA 1
ATOM 606 C C . SER A 1 84 ? -2.156 3.170 -8.200 1.00 94.50 84 SER A C 1
ATOM 608 O O . SER A 1 84 ? -1.660 3.071 -7.076 1.00 94.50 84 SER A O 1
ATOM 610 N N . TYR A 1 85 ? -3.448 2.954 -8.427 1.00 93.81 85 TYR A N 1
ATOM 611 C CA . TYR A 1 85 ? -4.428 2.803 -7.356 1.00 93.81 85 TYR A CA 1
ATOM 612 C C . TYR A 1 85 ? -5.348 1.621 -7.603 1.00 93.81 85 TYR A C 1
ATOM 614 O O . TYR A 1 85 ? -5.660 1.266 -8.735 1.00 93.81 85 TYR A O 1
ATOM 622 N N . ARG A 1 86 ? -5.870 1.079 -6.511 1.00 94.75 86 ARG A N 1
ATOM 623 C CA . ARG A 1 86 ? -7.051 0.219 -6.511 1.00 94.75 86 ARG A CA 1
ATOM 624 C C . ARG A 1 86 ? -7.786 0.370 -5.193 1.00 94.75 86 ARG A C 1
ATOM 626 O O . ARG A 1 86 ? -7.214 0.835 -4.205 1.00 94.75 86 ARG A O 1
ATOM 633 N N . THR A 1 87 ? -9.048 -0.026 -5.167 1.00 94.56 87 THR A N 1
ATOM 634 C CA . THR A 1 87 ? -9.900 0.131 -3.989 1.00 94.56 87 THR A CA 1
ATOM 635 C C . THR A 1 87 ? -10.022 -1.184 -3.224 1.00 94.56 87 THR A C 1
ATOM 637 O O . THR A 1 87 ? -10.217 -2.251 -3.804 1.00 94.56 87 THR A O 1
ATOM 640 N N . LEU A 1 88 ? -9.891 -1.112 -1.899 1.00 95.12 88 LEU A N 1
ATOM 641 C CA . LEU A 1 88 ? -10.168 -2.244 -1.016 1.00 95.12 88 LEU A CA 1
ATOM 642 C C . LEU A 1 88 ? -11.669 -2.560 -1.023 1.00 95.12 88 LEU A C 1
ATOM 644 O O . LEU A 1 88 ? -12.501 -1.653 -1.017 1.00 95.12 88 LEU A O 1
ATOM 648 N N . ASP A 1 89 ? -12.026 -3.840 -0.995 1.00 95.94 89 ASP A N 1
ATOM 649 C CA . ASP A 1 89 ? -13.397 -4.249 -0.698 1.00 95.94 89 ASP A CA 1
ATOM 650 C C . ASP A 1 89 ? -13.629 -4.191 0.818 1.00 95.94 89 ASP A C 1
ATOM 652 O O . ASP A 1 89 ? -12.880 -4.767 1.613 1.00 95.94 89 ASP A O 1
ATOM 656 N N . THR A 1 90 ? -14.666 -3.467 1.227 1.00 95.75 90 THR A N 1
ATOM 657 C CA . THR A 1 90 ? -15.057 -3.278 2.629 1.00 95.75 90 THR A CA 1
ATOM 658 C C . THR A 1 90 ? -16.288 -4.095 3.020 1.00 95.75 90 THR A C 1
ATOM 660 O O . THR A 1 90 ? -16.620 -4.184 4.205 1.00 95.75 90 THR A O 1
ATOM 663 N N . SER A 1 91 ? -16.945 -4.748 2.056 1.00 95.56 91 SER A N 1
ATOM 664 C CA . SER A 1 91 ? -18.224 -5.438 2.248 1.00 95.56 91 SER A CA 1
ATOM 665 C C . SER A 1 91 ? -18.129 -6.665 3.161 1.00 95.56 91 SER A C 1
ATOM 667 O O . SER A 1 91 ? -19.061 -6.949 3.915 1.00 95.56 91 SER A O 1
ATOM 669 N N . ALA A 1 92 ? -16.990 -7.365 3.150 1.00 92.62 92 ALA A N 1
ATOM 670 C CA . ALA A 1 92 ? -16.762 -8.562 3.959 1.00 92.62 92 ALA A CA 1
ATOM 671 C C . ALA A 1 92 ? -16.526 -8.265 5.453 1.00 92.62 92 ALA A C 1
ATOM 673 O O . ALA A 1 92 ? -16.681 -9.154 6.293 1.00 92.62 92 ALA A O 1
ATOM 674 N N . PHE A 1 93 ? -16.180 -7.021 5.806 1.00 94.44 93 PHE A N 1
ATOM 675 C CA . PHE A 1 93 ? -15.756 -6.648 7.158 1.00 94.44 93 PHE A CA 1
ATOM 676 C C . PHE A 1 93 ? -16.474 -5.393 7.690 1.00 94.44 93 PHE A C 1
ATOM 678 O O . PHE A 1 93 ? -15.818 -4.464 8.167 1.00 94.44 93 PHE A O 1
ATOM 685 N N . PRO A 1 94 ? -17.823 -5.363 7.721 1.00 94.25 94 PRO A N 1
ATOM 686 C CA . PRO A 1 94 ? -18.588 -4.183 8.148 1.00 94.25 94 PRO A CA 1
ATOM 687 C C . PRO A 1 94 ? -18.339 -3.790 9.616 1.00 94.25 94 PRO A C 1
ATOM 689 O O . PRO A 1 94 ? -18.635 -2.679 10.048 1.00 94.25 94 PRO A O 1
ATOM 692 N N . GLY A 1 95 ? -17.786 -4.705 10.419 1.00 95.25 95 GLY A N 1
ATOM 693 C CA . GLY A 1 95 ? -17.372 -4.428 11.793 1.00 95.25 95 GLY A CA 1
ATOM 694 C C . GLY A 1 95 ? -16.150 -3.512 11.906 1.00 95.25 95 GLY A C 1
ATOM 695 O O . GLY A 1 95 ? -15.958 -2.934 12.972 1.00 95.25 95 GLY A O 1
ATOM 696 N N . LEU A 1 96 ? -15.360 -3.367 10.836 1.00 96.06 96 LEU A N 1
ATOM 697 C CA . LEU A 1 96 ? -14.112 -2.592 10.796 1.00 96.06 96 LEU A CA 1
ATOM 698 C C . LEU A 1 96 ? -14.254 -1.244 10.079 1.00 96.06 96 LEU A C 1
ATOM 700 O O . LEU A 1 96 ? -13.272 -0.508 9.951 1.00 96.06 96 LEU A O 1
ATOM 704 N N . THR A 1 97 ? -15.455 -0.932 9.591 1.00 96.31 97 THR A N 1
ATOM 705 C CA . THR A 1 97 ? -15.662 0.156 8.639 1.00 96.31 97 THR A CA 1
ATOM 706 C C . THR A 1 97 ? -16.546 1.271 9.188 1.00 96.31 97 THR A C 1
ATOM 708 O O . THR A 1 97 ? -17.382 1.076 10.076 1.00 96.31 97 THR A O 1
ATOM 711 N N . VAL A 1 98 ? -16.333 2.467 8.646 1.00 94.19 98 VAL A N 1
ATOM 712 C CA . VAL A 1 98 ? -17.139 3.672 8.844 1.00 94.19 98 VAL A CA 1
ATOM 713 C C . VAL A 1 98 ? -17.162 4.434 7.519 1.00 94.19 98 VAL A C 1
ATOM 715 O O . VAL A 1 98 ? -16.120 4.617 6.895 1.00 94.19 98 VAL A O 1
ATOM 718 N N . ASN A 1 99 ? -18.348 4.842 7.053 1.00 91.62 99 ASN A N 1
ATOM 719 C CA . ASN A 1 99 ? -18.531 5.493 5.744 1.00 91.62 99 ASN A CA 1
ATOM 720 C C . ASN A 1 99 ? -17.859 4.723 4.587 1.00 91.62 99 ASN A C 1
ATOM 722 O O . ASN A 1 99 ? -17.110 5.302 3.804 1.00 91.62 99 ASN A O 1
ATOM 726 N N . ASP A 1 100 ? -18.081 3.405 4.543 1.00 90.94 100 ASP A N 1
ATOM 727 C CA . ASP A 1 100 ? -17.555 2.476 3.530 1.00 90.94 100 ASP A CA 1
ATOM 728 C C . ASP A 1 100 ? -16.023 2.401 3.422 1.00 90.94 100 ASP A C 1
ATOM 730 O O . ASP A 1 100 ? -15.491 1.843 2.463 1.00 90.94 100 ASP A O 1
ATOM 734 N N . LYS A 1 101 ? -15.302 2.896 4.434 1.00 92.69 101 LYS A N 1
ATOM 735 C CA . LYS A 1 101 ? -13.841 2.825 4.547 1.00 92.69 101 LYS A CA 1
ATOM 736 C C . LYS A 1 101 ? -13.437 2.049 5.787 1.00 92.69 101 LYS A C 1
ATOM 738 O O . LYS A 1 101 ? -14.132 2.081 6.801 1.00 92.69 101 LYS A O 1
ATOM 743 N N . TYR A 1 102 ? -12.295 1.379 5.721 1.00 94.50 102 TYR A N 1
ATOM 744 C CA . TYR A 1 102 ? -11.642 0.853 6.913 1.00 94.50 102 TYR A CA 1
ATOM 745 C C . TYR A 1 102 ? -11.180 1.990 7.823 1.00 94.50 102 TYR A C 1
ATOM 747 O O . TYR A 1 102 ? -10.724 3.020 7.334 1.00 94.50 102 TYR A O 1
ATOM 755 N N . GLY A 1 103 ? -11.275 1.775 9.133 1.00 94.06 103 GLY A N 1
ATOM 756 C CA . GLY A 1 103 ? -10.797 2.742 10.122 1.00 94.06 103 GLY A CA 1
ATOM 757 C C . GLY A 1 103 ? -11.805 3.098 11.201 1.00 94.06 103 GLY A C 1
ATOM 758 O O . GLY A 1 103 ? -11.833 4.219 11.691 1.00 94.06 103 GLY A O 1
ATOM 759 N N . LYS A 1 104 ? -12.684 2.161 11.558 1.00 96.69 104 LYS A N 1
ATOM 760 C CA . LYS A 1 104 ? -13.615 2.364 12.664 1.00 96.69 104 LYS A CA 1
ATOM 761 C C . LYS A 1 104 ? -12.871 2.433 14.000 1.00 96.69 104 LYS A C 1
ATOM 763 O O . LYS A 1 104 ? -12.029 1.577 14.269 1.00 96.69 104 LYS A O 1
ATOM 768 N N . ASP A 1 105 ? -13.254 3.362 14.871 1.00 97.56 105 ASP A N 1
ATOM 769 C CA . ASP A 1 105 ? -12.708 3.476 16.226 1.00 97.56 105 ASP A CA 1
ATOM 770 C C . ASP A 1 105 ? -12.704 2.143 16.987 1.00 97.56 105 ASP A C 1
ATOM 772 O O . ASP A 1 105 ? -13.650 1.349 16.936 1.00 97.56 105 ASP A O 1
ATOM 776 N N . ASN A 1 106 ? -11.661 1.963 17.795 1.00 96.69 106 ASN A N 1
ATOM 777 C CA . ASN A 1 106 ? -11.365 0.772 18.588 1.00 96.69 106 ASN A CA 1
ATOM 778 C C . ASN A 1 106 ? -11.113 -0.484 17.743 1.00 96.69 106 ASN A C 1
ATOM 780 O O . ASN A 1 106 ? -11.358 -1.604 18.199 1.00 96.69 106 ASN A O 1
ATOM 784 N N . THR A 1 107 ? -10.604 -0.308 16.524 1.00 96.50 107 THR A N 1
ATOM 785 C CA . THR A 1 107 ? -10.143 -1.408 15.673 1.00 96.50 107 THR A CA 1
ATOM 786 C C . THR A 1 107 ? -8.655 -1.282 15.374 1.00 96.50 107 THR A C 1
ATOM 788 O O . THR A 1 107 ? -8.040 -0.234 15.564 1.00 96.50 107 THR A O 1
ATOM 791 N N . THR A 1 108 ? -8.056 -2.382 14.928 1.00 96.38 108 THR A N 1
ATOM 792 C CA . THR A 1 108 ? -6.645 -2.425 14.553 1.00 96.38 108 THR A CA 1
ATOM 793 C C . THR A 1 108 ? -6.521 -3.053 13.178 1.00 96.38 108 THR A C 1
ATOM 795 O O . THR A 1 108 ? -7.071 -4.129 12.941 1.00 96.38 108 THR A O 1
ATOM 798 N N . ILE A 1 109 ? -5.745 -2.418 12.304 1.00 96.88 109 ILE A N 1
ATOM 799 C CA . ILE A 1 109 ? -5.351 -2.975 11.011 1.00 96.88 109 ILE A CA 1
ATOM 800 C C . ILE A 1 109 ? -3.839 -3.141 10.978 1.00 96.88 109 ILE A C 1
ATOM 802 O O . ILE A 1 109 ? -3.085 -2.320 11.503 1.00 96.88 109 ILE A O 1
ATOM 806 N N . TRP A 1 110 ? -3.414 -4.235 10.357 1.00 97.69 110 TRP A N 1
ATOM 807 C CA . TRP A 1 110 ? -2.020 -4.513 10.064 1.00 97.69 110 TRP A CA 1
ATOM 808 C C . TRP A 1 110 ? -1.824 -4.519 8.556 1.00 97.69 110 TRP A C 1
ATOM 810 O O . TRP A 1 110 ? -2.622 -5.104 7.827 1.00 97.69 110 TRP A O 1
ATOM 820 N N . ILE A 1 111 ? -0.754 -3.879 8.107 1.00 97.94 111 ILE A N 1
ATOM 821 C CA . ILE A 1 111 ? -0.323 -3.843 6.714 1.00 97.94 111 ILE A CA 1
ATOM 822 C C . ILE A 1 111 ? 1.096 -4.397 6.688 1.00 97.94 111 ILE A C 1
ATOM 824 O O . ILE A 1 111 ? 1.928 -3.989 7.497 1.00 97.94 111 ILE A O 1
ATOM 828 N N . ALA A 1 112 ? 1.374 -5.333 5.786 1.00 97.19 112 ALA A N 1
ATOM 829 C CA . ALA A 1 112 ? 2.718 -5.855 5.604 1.00 97.19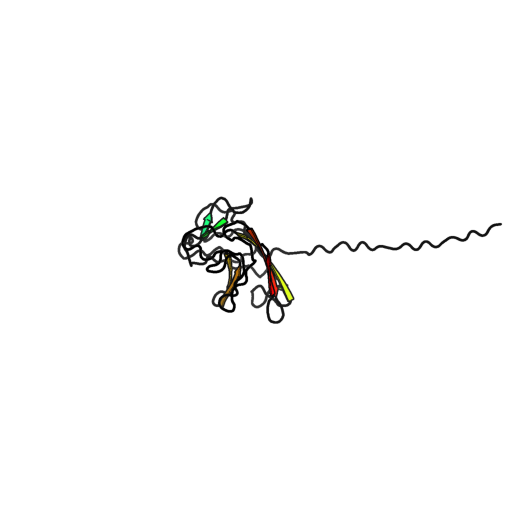 112 ALA A CA 1
ATOM 830 C C . ALA A 1 112 ? 3.011 -6.094 4.127 1.00 97.19 112 ALA A C 1
ATOM 832 O O . ALA A 1 112 ? 2.195 -6.702 3.436 1.00 97.19 112 ALA A O 1
ATOM 833 N N . PHE A 1 113 ? 4.174 -5.651 3.665 1.00 97.12 113 PHE A N 1
ATOM 834 C CA . PHE A 1 113 ? 4.625 -5.849 2.290 1.00 97.12 113 PHE A CA 1
ATOM 835 C C . PHE A 1 113 ? 6.153 -5.841 2.220 1.00 97.12 113 PHE A C 1
ATOM 837 O O . PHE A 1 113 ? 6.819 -5.215 3.047 1.00 97.12 113 PHE A O 1
ATOM 844 N N . ASP A 1 114 ? 6.698 -6.563 1.245 1.00 96.50 114 ASP A N 1
ATOM 845 C CA . ASP A 1 114 ? 8.120 -6.522 0.920 1.00 96.50 114 ASP A CA 1
ATOM 846 C C . ASP A 1 114 ? 8.366 -5.359 -0.049 1.00 96.50 114 ASP A C 1
ATOM 848 O O . ASP A 1 114 ? 7.588 -5.140 -0.979 1.00 96.50 114 ASP A O 1
ATOM 852 N N . CYS A 1 115 ? 9.412 -4.572 0.196 1.00 94.19 115 CYS A N 1
ATOM 853 C CA . CYS A 1 115 ? 9.697 -3.362 -0.568 1.00 94.19 115 CYS A CA 1
ATOM 854 C C . CYS A 1 115 ? 11.202 -3.114 -0.668 1.00 94.19 115 CYS A C 1
ATOM 856 O O . CYS A 1 115 ? 11.970 -3.470 0.225 1.00 94.19 115 CYS A O 1
ATOM 858 N N . VAL A 1 116 ? 11.604 -2.471 -1.756 1.00 93.31 116 VAL A N 1
ATOM 859 C CA . VAL A 1 116 ? 12.920 -1.871 -1.958 1.00 93.31 116 VAL A CA 1
ATOM 860 C C . VAL A 1 116 ? 12.708 -0.596 -2.769 1.00 93.31 116 VAL A C 1
ATOM 862 O O . VAL A 1 116 ? 11.932 -0.609 -3.726 1.00 93.31 116 VAL A O 1
ATOM 865 N N . ARG A 1 117 ? 13.363 0.506 -2.392 1.00 91.06 117 ARG A N 1
ATOM 866 C CA . ARG A 1 117 ? 13.465 1.685 -3.253 1.00 91.06 117 ARG A CA 1
ATOM 867 C C . ARG A 1 117 ? 14.600 1.406 -4.227 1.00 91.06 117 ARG A C 1
ATOM 869 O O . ARG A 1 117 ? 15.772 1.554 -3.888 1.00 91.06 117 ARG A O 1
ATOM 876 N N . GLU A 1 118 ? 14.241 0.872 -5.390 1.00 85.06 118 GLU A N 1
ATOM 877 C CA . GLU A 1 118 ? 15.202 0.654 -6.471 1.00 85.06 118 GLU A CA 1
ATOM 878 C C . GLU A 1 118 ? 15.802 1.985 -6.892 1.00 85.06 118 GLU A C 1
ATOM 880 O O . GLU A 1 118 ? 15.088 2.978 -6.888 1.00 85.06 118 GLU A O 1
ATOM 885 N N . SER A 1 119 ? 17.078 1.982 -7.277 1.00 76.19 119 SER A N 1
ATOM 886 C CA . SER A 1 119 ? 17.724 3.180 -7.797 1.00 76.19 119 SER A CA 1
ATOM 887 C C . SER A 1 119 ? 17.289 3.440 -9.249 1.00 76.19 119 SER A C 1
ATOM 889 O O . SER A 1 119 ? 17.934 2.949 -10.186 1.00 76.19 119 SER A O 1
ATOM 891 N N . ILE A 1 120 ? 16.156 4.106 -9.444 1.00 65.06 120 ILE A N 1
ATOM 892 C CA . ILE A 1 120 ? 15.561 4.487 -10.721 1.00 65.06 120 ILE A CA 1
ATOM 893 C C . ILE A 1 120 ? 15.185 5.974 -10.690 1.00 65.06 120 ILE A C 1
ATOM 895 O O . ILE A 1 120 ? 14.410 6.419 -9.855 1.00 65.06 120 ILE A O 1
ATOM 899 N N . SER A 1 121 ? 15.685 6.707 -11.690 1.00 66.44 121 SER A N 1
ATOM 900 C CA . SER A 1 121 ? 15.449 8.142 -11.892 1.00 66.44 121 SER A CA 1
ATOM 901 C C . SER A 1 121 ? 15.524 8.923 -10.569 1.00 66.44 121 SER A C 1
ATOM 903 O O . SER A 1 121 ? 16.568 8.845 -9.936 1.00 66.44 121 SER A O 1
ATOM 905 N N . ASP A 1 122 ? 14.563 9.729 -10.154 1.00 73.50 122 ASP A N 1
ATOM 906 C CA . ASP A 1 122 ? 14.765 10.729 -9.109 1.00 73.50 122 ASP A CA 1
ATOM 907 C C . ASP A 1 122 ? 15.019 10.154 -7.694 1.00 73.50 122 ASP A C 1
ATOM 909 O O . ASP A 1 122 ? 15.533 10.868 -6.831 1.00 73.50 122 ASP A O 1
ATOM 913 N N . ASP A 1 123 ? 14.739 8.862 -7.480 1.00 70.38 123 ASP A N 1
ATOM 914 C CA . ASP A 1 123 ? 14.989 8.096 -6.252 1.00 70.38 123 ASP A CA 1
ATOM 915 C C . ASP A 1 123 ? 14.538 8.781 -4.956 1.00 70.38 123 ASP A C 1
ATOM 917 O O . ASP A 1 123 ? 15.051 8.494 -3.870 1.00 70.38 123 ASP A O 1
ATOM 921 N N . PHE A 1 124 ? 13.563 9.692 -5.028 1.00 81.31 124 PHE A N 1
ATOM 922 C CA . PHE A 1 124 ? 13.237 10.527 -3.873 1.00 81.31 124 PHE A CA 1
ATOM 923 C C . PHE A 1 124 ? 12.301 9.839 -2.885 1.00 81.31 124 PHE A C 1
ATOM 925 O O . PHE A 1 124 ? 12.346 10.166 -1.697 1.00 81.31 124 PHE A O 1
ATOM 932 N N . TYR A 1 125 ? 11.452 8.916 -3.341 1.00 86.94 125 TYR A N 1
ATOM 933 C CA . TYR A 1 125 ? 10.490 8.205 -2.500 1.00 86.94 125 TYR A CA 1
ATOM 934 C C . TYR A 1 125 ? 9.993 6.912 -3.156 1.00 86.94 125 TYR A C 1
ATOM 936 O O . TYR A 1 125 ? 10.117 6.709 -4.358 1.00 86.94 125 TYR A O 1
ATOM 944 N N . GLY A 1 126 ? 9.394 6.030 -2.360 1.00 88.38 126 GLY A N 1
ATOM 945 C CA . GLY A 1 126 ? 8.766 4.807 -2.863 1.00 88.38 126 GLY A CA 1
ATOM 946 C C . GLY A 1 126 ? 8.058 4.043 -1.754 1.00 88.38 126 GLY A C 1
ATOM 947 O O . GLY A 1 126 ? 8.555 3.986 -0.628 1.00 88.38 126 GLY A O 1
ATOM 948 N N . GLY A 1 127 ? 6.870 3.504 -2.034 1.00 91.50 127 GLY A N 1
ATOM 949 C CA . GLY A 1 127 ? 6.069 2.846 -1.007 1.00 91.50 127 GLY A CA 1
ATOM 950 C C . GLY A 1 127 ? 4.588 2.708 -1.337 1.00 91.50 127 GLY A C 1
ATOM 951 O O . GLY A 1 127 ? 4.173 2.762 -2.492 1.00 91.50 127 GLY A O 1
ATOM 952 N N . LEU A 1 128 ? 3.798 2.520 -0.283 1.00 94.38 128 LEU A N 1
ATOM 953 C CA . LEU A 1 128 ? 2.350 2.373 -0.312 1.00 94.38 128 LEU A CA 1
ATOM 954 C C . LEU A 1 128 ? 1.682 3.642 0.225 1.00 94.38 128 LEU A C 1
ATOM 956 O O . LEU A 1 128 ? 1.944 4.063 1.352 1.00 94.38 128 LEU A O 1
ATOM 960 N N . SER A 1 129 ? 0.759 4.194 -0.559 1.00 92.62 129 SER A N 1
ATOM 961 C CA . SER A 1 129 ? -0.077 5.330 -0.173 1.00 92.62 129 SER A CA 1
ATOM 962 C C . SER A 1 129 ? -1.472 4.855 0.234 1.00 92.62 129 SER A C 1
ATOM 964 O O . SER A 1 129 ? -2.181 4.229 -0.559 1.00 92.62 129 SER A O 1
ATOM 966 N N . LEU A 1 130 ? -1.892 5.160 1.463 1.00 93.94 130 LEU A N 1
ATOM 967 C CA . LEU A 1 130 ? -3.295 5.077 1.858 1.00 93.94 130 LEU A CA 1
ATOM 968 C C . LEU A 1 130 ? -3.977 6.376 1.447 1.00 93.94 130 LEU A C 1
ATOM 970 O O . LEU A 1 130 ? -3.856 7.408 2.112 1.00 93.94 130 LEU A O 1
ATOM 974 N N . PHE A 1 131 ? -4.684 6.310 0.326 1.00 90.75 131 PHE A N 1
ATOM 975 C CA . PHE A 1 131 ? -5.256 7.473 -0.330 1.00 90.75 131 PHE A CA 1
ATOM 976 C C . PHE A 1 131 ? -6.779 7.462 -0.249 1.00 90.75 131 PHE A C 1
ATOM 978 O O . PHE A 1 131 ? -7.432 6.463 -0.552 1.00 90.75 131 PHE A O 1
ATOM 985 N N . GLU A 1 132 ? -7.365 8.598 0.112 1.00 88.88 132 GLU A N 1
ATOM 986 C CA . GLU A 1 132 ? -8.797 8.807 -0.029 1.00 88.88 132 GLU A CA 1
ATOM 987 C C . GLU A 1 132 ? -9.095 9.503 -1.347 1.00 88.88 132 GLU A C 1
ATOM 989 O O . GLU A 1 132 ? -8.619 10.610 -1.606 1.00 88.88 132 GLU A O 1
ATOM 994 N N . GLN A 1 133 ? -9.948 8.887 -2.165 1.00 83.12 133 GLN A N 1
ATOM 995 C CA . GLN A 1 133 ? -10.413 9.506 -3.398 1.00 83.12 133 GLN A CA 1
ATOM 996 C C . GLN A 1 133 ? -10.996 10.894 -3.092 1.00 83.12 133 GLN A C 1
ATOM 998 O O . GLN A 1 133 ? -11.885 11.026 -2.249 1.00 83.12 133 GLN A O 1
ATOM 1003 N N . TRP A 1 134 ? -10.454 11.927 -3.745 1.00 83.12 134 TRP A N 1
ATOM 1004 C CA . TRP A 1 134 ? -10.773 13.350 -3.521 1.00 83.12 134 TRP A CA 1
ATOM 1005 C C . TRP A 1 134 ? -10.400 13.923 -2.141 1.00 83.12 134 TRP A C 1
ATOM 1007 O O . TRP A 1 134 ? -10.524 15.129 -1.939 1.00 83.12 134 TRP A O 1
ATOM 1017 N N . GLY A 1 135 ? -9.946 13.092 -1.202 1.00 84.12 135 GLY A N 1
ATOM 1018 C CA . GLY A 1 135 ? -9.504 13.485 0.138 1.00 84.12 135 GLY A CA 1
ATOM 1019 C C . GLY A 1 135 ? -7.988 13.631 0.273 1.00 84.12 135 GLY A C 1
ATOM 1020 O O . GLY A 1 135 ? -7.535 14.271 1.220 1.00 84.12 135 GLY A O 1
ATOM 1021 N N . GLY A 1 136 ? -7.225 13.080 -0.675 1.00 88.56 136 GLY A N 1
ATOM 1022 C CA . GLY A 1 136 ? -5.767 13.100 -0.656 1.00 88.56 136 GLY A CA 1
ATOM 1023 C C . GLY A 1 136 ? -5.162 11.902 0.073 1.00 88.56 136 GLY A C 1
ATOM 1024 O O . GLY A 1 136 ? -5.863 11.005 0.550 1.00 88.56 136 GLY A O 1
ATOM 1025 N N . GLU A 1 137 ? -3.837 11.901 0.161 1.00 89.75 137 GLU A N 1
ATOM 1026 C CA . GLU A 1 137 ? -3.093 10.916 0.938 1.00 89.75 137 GLU A CA 1
ATOM 1027 C C . GLU A 1 137 ? -3.335 11.129 2.436 1.00 89.75 137 GLU A C 1
ATOM 1029 O O . GLU A 1 137 ? -3.338 12.258 2.929 1.00 89.75 137 GLU A O 1
ATOM 1034 N N . ARG A 1 138 ? -3.591 10.034 3.154 1.00 90.00 138 ARG A N 1
ATOM 1035 C CA . ARG A 1 138 ? -3.785 10.027 4.611 1.00 90.00 138 ARG A CA 1
ATOM 1036 C C . ARG A 1 138 ? -2.565 9.499 5.347 1.00 90.00 138 ARG A C 1
ATOM 1038 O O . ARG A 1 138 ? -2.283 9.947 6.453 1.00 90.00 138 ARG A O 1
ATOM 1045 N N . LEU A 1 139 ? -1.879 8.534 4.745 1.00 92.12 139 LEU A N 1
ATOM 1046 C CA . LEU A 1 139 ? -0.674 7.924 5.281 1.00 92.12 139 LEU A CA 1
ATOM 1047 C C . LEU A 1 139 ? 0.153 7.371 4.124 1.00 92.12 139 LEU A C 1
ATOM 1049 O O . LEU A 1 139 ? -0.338 6.540 3.361 1.00 92.12 139 LEU A O 1
ATOM 1053 N N . PHE A 1 140 ? 1.412 7.772 4.047 1.00 92.88 140 PHE A N 1
ATOM 1054 C CA . PHE A 1 140 ? 2.415 7.112 3.226 1.00 92.88 140 PHE A CA 1
ATOM 1055 C C . PHE A 1 140 ? 3.239 6.152 4.086 1.00 92.88 140 PHE A C 1
ATOM 1057 O O . PHE A 1 140 ? 3.631 6.494 5.204 1.00 92.88 140 PHE A O 1
ATOM 1064 N N . ILE A 1 141 ? 3.516 4.957 3.569 1.00 95.00 141 ILE A N 1
ATOM 1065 C CA . ILE A 1 141 ? 4.345 3.930 4.208 1.00 95.00 141 ILE A CA 1
ATOM 1066 C C . ILE A 1 141 ? 5.438 3.531 3.223 1.00 95.00 141 ILE A C 1
ATOM 1068 O O . ILE A 1 141 ? 5.135 3.004 2.155 1.00 95.00 141 ILE A O 1
ATOM 1072 N N . GLY A 1 142 ? 6.706 3.712 3.579 1.00 93.81 142 GLY A N 1
ATOM 1073 C CA . GLY A 1 142 ? 7.810 3.367 2.686 1.00 93.81 142 GLY A CA 1
ATOM 1074 C C . GLY A 1 142 ? 9.035 4.215 2.951 1.00 93.81 142 GLY A C 1
ATOM 1075 O O . GLY A 1 142 ? 9.424 4.393 4.099 1.00 93.81 142 GLY A O 1
ATOM 1076 N N . SER A 1 143 ? 9.659 4.718 1.893 1.00 90.75 143 SER A N 1
ATOM 1077 C CA . SER A 1 143 ? 10.717 5.723 1.953 1.00 90.75 143 SER A CA 1
ATOM 1078 C C . SER A 1 143 ? 10.111 7.088 1.610 1.00 90.75 143 SER A C 1
ATOM 1080 O O . SER A 1 143 ? 9.863 7.349 0.432 1.00 90.75 143 SER A O 1
ATOM 1082 N N . PRO A 1 144 ? 9.741 7.915 2.608 1.00 80.06 144 PRO A N 1
ATOM 1083 C CA . PRO A 1 144 ? 9.233 9.254 2.337 1.00 80.06 144 PRO A CA 1
ATOM 1084 C C . PRO A 1 144 ? 10.288 10.197 1.739 1.00 80.06 144 PRO A C 1
ATOM 1086 O O . PRO A 1 144 ? 11.491 9.954 1.823 1.00 80.06 144 PRO A O 1
ATOM 1089 N N . TYR A 1 145 ? 9.807 11.292 1.148 1.00 80.00 145 TYR A N 1
ATOM 1090 C CA . TYR A 1 145 ? 10.575 12.172 0.266 1.00 80.00 145 TYR A CA 1
ATOM 1091 C C . TYR A 1 145 ? 11.931 12.624 0.839 1.00 80.00 145 TYR A C 1
ATOM 1093 O O . TYR A 1 145 ? 12.002 13.293 1.874 1.00 80.00 145 TYR A O 1
ATOM 1101 N N . GLY A 1 146 ? 13.008 12.330 0.104 1.00 76.88 146 GLY A N 1
ATOM 1102 C CA . GLY A 1 146 ? 14.345 12.878 0.340 1.00 76.88 146 GLY A CA 1
ATOM 1103 C C . GLY A 1 146 ? 15.072 12.309 1.560 1.00 76.88 146 GLY A C 1
ATOM 1104 O O . GLY A 1 146 ? 15.901 13.012 2.142 1.00 76.88 146 GLY A O 1
ATOM 1105 N N . GLN A 1 147 ? 14.758 11.077 1.971 1.00 80.31 147 GLN A N 1
ATOM 1106 C CA . GLN A 1 147 ? 15.470 10.341 3.023 1.00 80.31 147 GLN A CA 1
ATOM 1107 C C . GLN A 1 147 ? 15.790 8.907 2.596 1.00 80.31 147 GLN A C 1
ATOM 1109 O O . GLN A 1 147 ? 15.054 8.313 1.815 1.00 80.31 147 GLN A O 1
ATOM 1114 N N . ASP A 1 148 ? 16.845 8.325 3.170 1.00 88.44 148 ASP A N 1
ATOM 1115 C CA . ASP A 1 148 ? 17.300 6.956 2.861 1.00 88.44 148 ASP A CA 1
ATOM 1116 C C . ASP A 1 148 ? 16.827 5.911 3.885 1.00 88.44 148 ASP A C 1
ATOM 1118 O O . ASP A 1 148 ? 17.313 4.780 3.926 1.00 88.44 148 ASP A O 1
ATOM 1122 N N . TRP A 1 149 ? 15.884 6.288 4.748 1.00 92.19 149 TRP A N 1
ATOM 1123 C CA . TRP A 1 149 ? 15.348 5.431 5.802 1.00 92.19 149 TRP A CA 1
ATOM 1124 C C . TRP A 1 149 ? 13.902 5.052 5.522 1.00 92.19 149 TRP A C 1
ATOM 1126 O O . TRP A 1 149 ? 13.122 5.833 4.975 1.00 92.19 149 TRP A O 1
ATOM 1136 N N . TRP A 1 150 ? 13.529 3.856 5.966 1.00 94.75 150 TRP A N 1
ATOM 1137 C CA . TRP A 1 150 ? 12.138 3.433 5.995 1.00 94.75 150 TRP A CA 1
ATOM 1138 C C . TRP A 1 150 ? 11.364 4.210 7.062 1.00 94.75 150 TRP A C 1
ATOM 1140 O O . TRP A 1 150 ? 11.877 4.494 8.148 1.00 94.75 150 TRP A O 1
ATOM 1150 N N . GLY A 1 151 ? 10.111 4.539 6.777 1.00 93.50 151 GLY A N 1
ATOM 1151 C CA . GLY A 1 151 ? 9.291 5.361 7.646 1.00 93.50 151 GLY A CA 1
ATOM 1152 C C . GLY A 1 151 ? 7.858 5.532 7.165 1.00 93.50 151 GLY A C 1
ATOM 1153 O O . GLY A 1 151 ? 7.381 4.866 6.243 1.00 93.50 151 GLY A O 1
ATOM 1154 N N . VAL A 1 152 ? 7.175 6.454 7.831 1.00 92.81 152 VAL A N 1
ATOM 1155 C CA . VAL A 1 152 ? 5.811 6.861 7.514 1.00 92.81 152 VAL A CA 1
ATOM 1156 C C . VAL A 1 152 ? 5.709 8.377 7.427 1.00 92.81 152 VAL A C 1
ATOM 1158 O O . VAL A 1 152 ? 6.383 9.092 8.173 1.00 92.81 152 VAL A O 1
ATOM 1161 N N . ASP A 1 153 ? 4.833 8.858 6.552 1.00 90.19 153 ASP A N 1
ATOM 1162 C CA . ASP A 1 153 ? 4.497 10.275 6.419 1.00 90.19 153 ASP A CA 1
ATOM 1163 C C . ASP A 1 153 ? 2.982 10.474 6.531 1.00 90.19 153 ASP A C 1
ATOM 1165 O O . ASP A 1 153 ? 2.197 9.730 5.947 1.00 90.19 153 ASP A O 1
ATOM 1169 N N . LEU A 1 154 ? 2.576 11.479 7.303 1.00 81.88 154 LEU A N 1
ATOM 1170 C CA . LEU A 1 154 ? 1.188 11.920 7.452 1.00 81.88 154 LEU A CA 1
ATOM 1171 C C . LEU A 1 154 ? 1.004 13.187 6.619 1.00 81.88 154 LEU A C 1
ATOM 1173 O O . LEU A 1 154 ? 0.732 14.262 7.158 1.00 81.88 154 LEU A O 1
ATOM 1177 N N . SER A 1 155 ? 1.260 13.024 5.322 1.00 67.44 155 SER A N 1
ATOM 1178 C CA . SER A 1 155 ? 1.278 14.002 4.234 1.00 67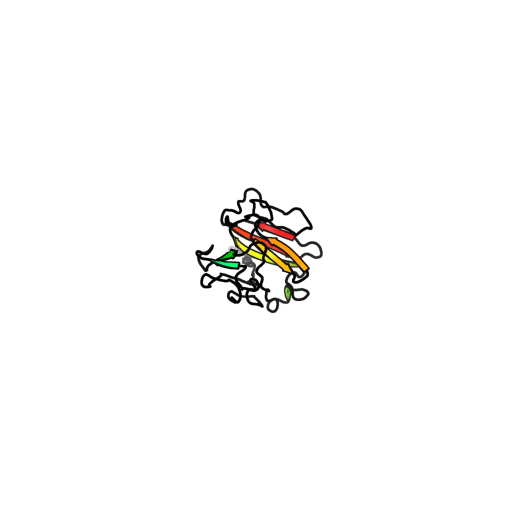.44 155 SER A CA 1
ATOM 1179 C C . SER A 1 155 ? 0.915 15.422 4.664 1.00 67.44 155 SER A C 1
ATOM 1181 O O . SER A 1 155 ? -0.254 15.766 4.851 1.00 67.44 155 SER A O 1
ATOM 1183 N N . PHE A 1 156 ? 1.936 16.274 4.767 1.00 54.41 156 PHE A N 1
ATOM 1184 C CA . PHE A 1 156 ? 1.817 17.724 4.985 1.00 54.41 156 PHE A CA 1
ATOM 1185 C C . PHE A 1 156 ? 1.307 18.177 6.361 1.00 54.41 156 PHE A C 1
ATOM 1187 O O . PHE A 1 156 ? 1.146 19.381 6.570 1.00 54.41 156 PHE A O 1
ATOM 1194 N N . VAL A 1 157 ? 1.082 17.266 7.313 1.00 62.16 157 VAL A N 1
ATOM 1195 C CA . VAL A 1 157 ? 0.672 17.636 8.680 1.00 62.16 157 VAL A CA 1
ATOM 1196 C C . VAL A 1 157 ? 1.870 17.691 9.630 1.00 62.16 157 VAL A C 1
ATOM 1198 O O . VAL A 1 157 ? 1.945 18.587 10.471 1.00 62.16 157 VAL A O 1
ATOM 1201 N N . LEU A 1 158 ? 2.825 16.767 9.496 1.00 67.19 158 LEU A N 1
ATOM 1202 C CA . LEU A 1 158 ? 3.973 16.626 10.394 1.00 67.19 158 LEU A CA 1
ATOM 1203 C C . LEU A 1 158 ? 5.253 16.294 9.623 1.00 67.19 158 LEU A C 1
ATOM 1205 O O . LEU A 1 158 ? 5.210 15.851 8.481 1.00 67.19 158 LEU A O 1
ATOM 1209 N N . THR A 1 159 ? 6.402 16.482 10.274 1.00 78.12 159 THR A N 1
ATOM 1210 C CA . THR A 1 159 ? 7.663 15.887 9.816 1.00 78.12 159 THR A CA 1
ATOM 1211 C C . THR A 1 159 ? 7.494 14.365 9.747 1.00 78.12 159 THR A C 1
ATOM 1213 O O . THR A 1 159 ? 7.002 13.791 10.727 1.00 78.12 159 THR A O 1
ATOM 1216 N N . PRO A 1 160 ? 7.919 13.696 8.660 1.00 84.44 160 PRO A N 1
ATOM 1217 C CA . PRO A 1 160 ? 7.793 12.251 8.583 1.00 84.44 160 PRO A CA 1
ATOM 1218 C C . PRO A 1 160 ? 8.594 11.566 9.697 1.00 84.44 160 PRO A C 1
ATOM 1220 O O . PRO A 1 160 ? 9.566 12.109 10.234 1.00 84.44 160 PRO A O 1
ATOM 1223 N N . THR A 1 161 ? 8.155 10.367 10.072 1.00 89.19 161 THR A N 1
ATOM 1224 C CA . THR A 1 161 ? 8.776 9.572 11.135 1.00 89.19 161 THR A CA 1
ATOM 1225 C C . THR A 1 161 ? 9.533 8.403 10.533 1.00 89.19 161 THR A C 1
ATOM 1227 O O . THR A 1 161 ? 8.983 7.636 9.747 1.00 89.19 161 THR A O 1
ATOM 1230 N N . TRP A 1 162 ? 10.780 8.232 10.957 1.00 90.12 162 TRP A N 1
ATOM 1231 C CA . TRP A 1 162 ? 11.705 7.258 10.384 1.00 90.12 162 TRP A CA 1
ATOM 1232 C C . TRP A 1 162 ? 12.059 6.167 11.385 1.00 90.12 162 TRP A C 1
ATOM 1234 O O . TRP A 1 162 ? 12.110 6.405 12.596 1.00 90.12 162 TRP A O 1
ATOM 1244 N N . VAL A 1 163 ? 12.378 4.985 10.867 1.00 91.56 163 VAL A N 1
ATOM 1245 C CA . VAL A 1 163 ? 13.030 3.915 11.616 1.00 91.56 163 VAL A CA 1
ATOM 1246 C C . VAL A 1 163 ? 14.544 4.088 11.434 1.00 91.56 163 VAL A C 1
ATOM 1248 O O . VAL A 1 163 ? 15.066 3.806 10.353 1.00 91.56 163 VAL A O 1
ATOM 1251 N N . PRO A 1 164 ? 15.272 4.596 12.447 1.00 87.12 164 PRO A N 1
ATOM 1252 C CA . PRO A 1 164 ? 16.687 4.924 12.299 1.00 87.12 164 PRO A CA 1
ATOM 1253 C C . PRO A 1 164 ? 17.534 3.675 12.029 1.00 87.12 164 PRO A C 1
ATOM 1255 O O . PRO A 1 164 ? 17.221 2.588 12.514 1.00 87.12 164 PRO A O 1
ATOM 1258 N N . ASN A 1 165 ? 18.656 3.862 11.325 1.00 89.19 165 ASN A N 1
ATOM 1259 C CA . ASN A 1 165 ? 19.591 2.799 10.920 1.00 89.19 165 ASN A CA 1
ATOM 1260 C C . ASN A 1 165 ? 18.987 1.743 9.980 1.00 89.19 165 ASN A C 1
ATOM 1262 O O . ASN A 1 165 ? 19.460 0.608 9.941 1.00 89.19 165 ASN A O 1
ATOM 1266 N N . THR A 1 166 ? 17.946 2.110 9.240 1.00 94.44 166 THR A N 1
ATOM 1267 C CA . THR A 1 166 ? 17.472 1.330 8.095 1.00 94.44 166 THR A CA 1
ATOM 1268 C C . THR A 1 166 ? 18.092 1.862 6.804 1.00 94.44 166 THR A C 1
ATOM 1270 O O . THR A 1 166 ? 18.745 2.901 6.823 1.00 94.44 166 THR A O 1
ATOM 1273 N N . ASP A 1 167 ? 17.932 1.134 5.703 1.00 92.56 167 ASP A N 1
ATOM 1274 C CA . ASP A 1 167 ? 18.386 1.541 4.371 1.00 92.56 167 ASP A CA 1
ATOM 1275 C C . ASP A 1 167 ? 17.303 1.144 3.370 1.00 92.56 167 ASP A C 1
ATOM 1277 O O . ASP A 1 167 ? 16.998 -0.044 3.231 1.00 92.56 167 ASP A O 1
ATOM 1281 N N . CYS A 1 168 ? 16.689 2.128 2.712 1.00 93.38 168 CYS A N 1
ATOM 1282 C CA . CYS A 1 168 ? 15.629 1.854 1.751 1.00 93.38 168 CYS A CA 1
ATOM 1283 C C . CYS A 1 168 ? 16.118 1.330 0.396 1.00 93.38 168 CYS A C 1
ATOM 1285 O O . CYS A 1 168 ? 15.306 0.819 -0.373 1.00 93.38 168 CYS A O 1
ATOM 1287 N N . GLY A 1 169 ? 17.423 1.386 0.117 1.00 92.00 169 GLY A N 1
ATOM 1288 C CA . GLY A 1 169 ? 18.041 0.708 -1.025 1.00 92.00 169 GLY A CA 1
ATOM 1289 C C . GLY A 1 169 ? 18.214 -0.800 -0.816 1.00 92.00 169 GLY A C 1
ATOM 1290 O O . GLY A 1 169 ? 18.518 -1.530 -1.761 1.00 92.00 169 GLY A O 1
ATOM 1291 N N . LEU A 1 170 ? 18.001 -1.296 0.407 1.00 93.06 170 LEU A N 1
ATOM 1292 C CA . LEU A 1 170 ? 17.982 -2.721 0.716 1.00 93.06 170 LEU A CA 1
ATOM 1293 C C . LEU A 1 170 ? 16.542 -3.212 0.837 1.00 93.06 170 LEU A C 1
ATOM 1295 O O . LEU A 1 170 ? 15.708 -2.587 1.492 1.00 93.06 170 LEU A O 1
ATOM 1299 N N . GLN A 1 171 ? 16.259 -4.369 0.236 1.00 94.31 171 GLN A N 1
ATOM 1300 C CA . GLN A 1 171 ? 14.957 -5.006 0.385 1.00 94.31 171 GLN A CA 1
ATOM 1301 C C . GLN A 1 171 ? 14.662 -5.288 1.861 1.00 94.31 171 GLN A C 1
ATOM 1303 O O . GLN A 1 171 ? 15.469 -5.903 2.562 1.00 94.31 171 GLN A O 1
ATOM 1308 N N . ALA A 1 172 ? 13.475 -4.887 2.305 1.00 95.25 172 ALA A N 1
ATOM 1309 C CA . ALA A 1 172 ? 12.985 -5.131 3.651 1.00 95.25 172 ALA A CA 1
ATOM 1310 C C . ALA A 1 172 ? 11.502 -5.507 3.647 1.00 95.25 172 ALA A C 1
ATOM 1312 O O . ALA A 1 172 ? 10.771 -5.213 2.697 1.00 95.25 172 ALA A O 1
ATOM 1313 N N . ARG A 1 173 ? 11.050 -6.126 4.744 1.00 96.38 173 ARG A N 1
ATOM 1314 C CA . ARG A 1 173 ? 9.625 -6.313 5.005 1.00 96.38 173 ARG A CA 1
ATOM 1315 C C . ARG A 1 173 ? 9.138 -5.204 5.915 1.00 96.38 173 ARG A C 1
ATOM 1317 O O . ARG A 1 173 ? 9.492 -5.156 7.086 1.00 96.38 173 ARG A O 1
ATOM 1324 N N . LEU A 1 174 ? 8.266 -4.354 5.397 1.00 97.25 174 LEU A N 1
ATOM 1325 C CA . LEU A 1 174 ? 7.657 -3.301 6.192 1.00 97.25 174 LEU A CA 1
ATOM 1326 C C . LEU A 1 174 ? 6.409 -3.862 6.863 1.00 97.25 174 LEU A C 1
ATOM 1328 O O . LEU A 1 174 ? 5.557 -4.451 6.199 1.00 97.25 174 LEU A O 1
ATOM 1332 N N . VAL A 1 175 ? 6.297 -3.688 8.179 1.00 97.62 175 VAL A N 1
ATOM 1333 C CA . VAL A 1 175 ? 5.115 -4.077 8.955 1.00 97.62 175 VAL A CA 1
ATOM 1334 C C . VAL A 1 175 ? 4.584 -2.849 9.666 1.00 97.62 175 VAL A C 1
ATOM 1336 O O . VAL A 1 175 ? 5.273 -2.256 10.491 1.00 97.62 175 VAL A O 1
ATOM 1339 N N . VAL A 1 176 ? 3.342 -2.479 9.378 1.00 97.62 176 VAL A N 1
ATOM 1340 C CA . VAL A 1 176 ? 2.667 -1.334 9.984 1.00 97.62 176 VAL A CA 1
ATOM 1341 C C . VAL A 1 176 ? 1.437 -1.800 10.736 1.00 97.62 176 VAL A C 1
ATOM 1343 O O . VAL A 1 176 ? 0.624 -2.565 10.225 1.00 97.62 176 VAL A O 1
ATOM 1346 N N . ARG A 1 177 ? 1.290 -1.306 11.961 1.00 97.00 177 ARG A N 1
ATOM 1347 C CA . ARG A 1 177 ? 0.079 -1.417 12.765 1.00 97.00 177 ARG A CA 1
ATOM 1348 C C . ARG A 1 177 ? -0.559 -0.045 12.885 1.00 97.00 177 ARG A C 1
ATOM 1350 O O . ARG A 1 177 ? 0.096 0.892 13.343 1.00 97.00 177 ARG A O 1
ATOM 1357 N N . ILE A 1 178 ? -1.842 0.027 12.565 1.00 97.00 178 ILE A N 1
ATOM 1358 C CA . ILE A 1 178 ? -2.683 1.203 12.759 1.00 97.00 178 ILE A CA 1
ATOM 1359 C C . ILE A 1 178 ? -3.741 0.836 13.793 1.00 97.00 178 ILE A C 1
ATOM 1361 O O . ILE A 1 178 ? -4.522 -0.091 13.579 1.00 97.00 178 ILE A O 1
ATOM 1365 N N . ASP A 1 179 ? -3.733 1.520 14.931 1.00 97.38 179 ASP A N 1
ATOM 1366 C CA . ASP A 1 179 ? -4.842 1.476 15.879 1.00 97.38 179 ASP A CA 1
ATOM 1367 C C . ASP A 1 179 ? -5.724 2.690 15.648 1.00 97.38 179 ASP A C 1
ATOM 1369 O O . ASP A 1 179 ? -5.276 3.819 15.853 1.00 97.38 179 ASP A O 1
ATOM 1373 N N . PHE A 1 180 ? -6.965 2.428 15.251 1.00 96.50 180 PHE A N 1
ATOM 1374 C CA . PHE A 1 180 ? -7.984 3.450 15.100 1.00 96.50 180 PHE A CA 1
ATOM 1375 C C . PHE A 1 180 ? -8.563 3.744 16.473 1.00 96.50 180 PHE A C 1
ATOM 1377 O O . PHE A 1 180 ? -9.190 2.872 17.086 1.00 96.50 180 PHE A O 1
ATOM 1384 N N . LEU A 1 181 ? -8.289 4.926 17.008 1.00 96.69 181 LEU A N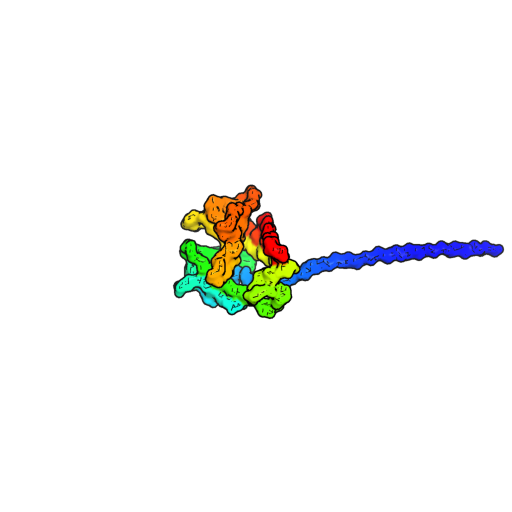 1
ATOM 1385 C CA . LEU A 1 181 ? -8.672 5.298 18.368 1.00 96.69 181 LEU A CA 1
ATOM 1386 C C . LEU A 1 181 ? -9.800 6.328 18.322 1.00 96.69 181 LEU A C 1
ATOM 1388 O O . LEU A 1 181 ? -9.909 7.065 17.350 1.00 96.69 181 LEU A O 1
ATOM 1392 N N . PRO A 1 182 ? -10.617 6.448 19.382 1.00 94.44 182 PRO A N 1
ATOM 1393 C CA . PRO A 1 182 ? -11.475 7.615 19.532 1.00 94.44 182 PRO A CA 1
ATOM 1394 C C . PRO A 1 182 ? -10.612 8.890 19.605 1.00 94.44 182 PRO A C 1
ATOM 1396 O O . PRO A 1 182 ? -10.067 9.211 20.663 1.00 94.44 182 PRO A O 1
ATOM 1399 N N . GLY A 1 183 ? -10.461 9.592 18.479 1.00 90.81 183 GLY A N 1
ATOM 1400 C CA . GLY A 1 183 ? -9.575 10.749 18.334 1.00 90.81 183 GLY A CA 1
ATOM 1401 C C . GLY A 1 183 ? -8.387 10.470 17.412 1.00 90.81 183 GLY A C 1
ATOM 1402 O O . GLY A 1 183 ? -8.584 10.151 16.245 1.00 90.81 183 GLY A O 1
ATOM 1403 N N . ASP A 1 184 ? -7.168 10.655 17.926 1.00 88.88 184 ASP A N 1
ATOM 1404 C CA . ASP A 1 184 ? -5.945 10.503 17.134 1.00 88.88 184 ASP A CA 1
ATOM 1405 C C . ASP A 1 184 ? -5.560 9.031 16.982 1.00 88.88 184 ASP A C 1
ATOM 1407 O O . ASP A 1 184 ? -5.322 8.325 17.969 1.00 88.88 184 ASP A O 1
ATOM 1411 N N . ASP A 1 185 ? -5.422 8.591 15.737 1.00 93.06 185 ASP A N 1
ATOM 1412 C CA . ASP A 1 185 ? -4.960 7.248 15.420 1.00 93.06 185 ASP A CA 1
ATOM 1413 C C . ASP A 1 185 ? -3.489 7.053 15.788 1.00 93.06 185 ASP A C 1
ATOM 1415 O O . ASP A 1 185 ? -2.660 7.968 15.759 1.00 93.06 185 ASP A O 1
ATOM 1419 N N . ARG A 1 186 ? -3.133 5.807 16.106 1.00 93.81 186 ARG A N 1
ATOM 1420 C CA . ARG A 1 186 ? -1.754 5.440 16.424 1.00 93.81 186 ARG A CA 1
ATOM 1421 C C . ARG A 1 186 ? -1.163 4.549 15.347 1.00 93.81 186 ARG A C 1
ATOM 1423 O O . ARG A 1 186 ? -1.542 3.386 15.219 1.00 93.81 186 ARG A O 1
ATOM 1430 N N . VAL A 1 187 ? -0.130 5.054 14.679 1.00 94.06 187 VAL A N 1
ATOM 1431 C CA . VAL A 1 187 ? 0.663 4.303 13.699 1.00 94.06 187 VAL A CA 1
ATOM 1432 C C . VAL A 1 187 ? 1.974 3.834 14.327 1.00 94.06 187 VAL A C 1
ATOM 1434 O O . VAL A 1 187 ? 2.650 4.577 15.041 1.00 94.06 187 VAL A O 1
ATOM 1437 N N . ARG A 1 188 ? 2.333 2.572 14.090 1.00 94.69 188 ARG A N 1
ATOM 1438 C CA . ARG A 1 188 ? 3.627 1.988 14.459 1.00 94.69 188 ARG A CA 1
ATOM 1439 C C . ARG A 1 188 ? 4.157 1.162 13.306 1.00 94.69 188 ARG A C 1
ATOM 1441 O O . ARG A 1 188 ? 3.397 0.408 12.710 1.00 94.69 188 ARG A O 1
ATOM 1448 N N . MET A 1 189 ? 5.450 1.279 13.048 1.00 94.94 189 MET A N 1
ATOM 1449 C CA . MET A 1 189 ? 6.123 0.591 11.957 1.00 94.94 189 MET A CA 1
ATOM 1450 C C . MET A 1 189 ? 7.333 -0.187 12.470 1.00 94.94 189 MET A C 1
ATOM 1452 O O . MET A 1 189 ? 8.022 0.260 13.390 1.00 94.94 189 MET A O 1
ATOM 1456 N N . TRP A 1 190 ? 7.576 -1.334 11.847 1.00 95.81 190 TRP A N 1
ATOM 1457 C CA . TRP A 1 190 ? 8.758 -2.171 12.002 1.00 95.81 190 TRP A CA 1
ATOM 1458 C C . TRP A 1 190 ? 9.31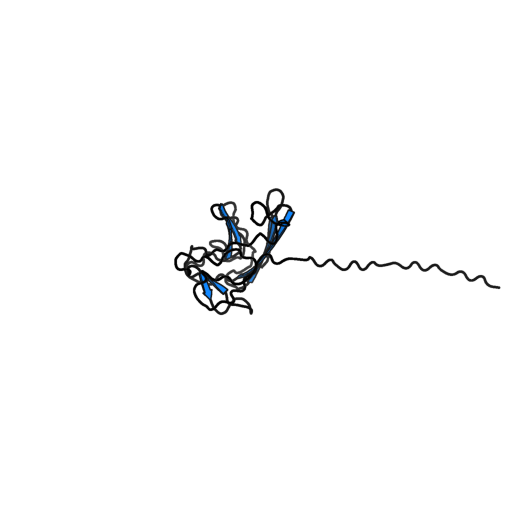3 -2.525 10.620 1.00 95.81 190 TRP A C 1
ATOM 1460 O O . TRP A 1 190 ? 8.565 -2.554 9.638 1.00 95.81 190 TRP A O 1
ATOM 1470 N N . VAL A 1 191 ? 10.620 -2.774 10.585 1.00 95.06 191 VAL A N 1
ATOM 1471 C CA . VAL A 1 191 ? 11.423 -3.166 9.419 1.00 95.06 191 VAL A CA 1
ATOM 1472 C C . VAL A 1 191 ? 12.171 -4.439 9.777 1.00 95.06 191 VAL A C 1
ATOM 1474 O O . VAL A 1 191 ? 12.630 -4.506 10.944 1.00 95.06 191 VAL A O 1
#